Protein AF-A0AAW6TTT9-F1 (afdb_monomer_lite)

Structure (mmCIF, N/CA/C/O backbone):
data_AF-A0AAW6TTT9-F1
#
_entry.id   AF-A0AAW6TTT9-F1
#
loop_
_atom_site.group_PDB
_atom_site.id
_atom_site.type_symbol
_atom_site.label_atom_id
_atom_site.label_alt_id
_atom_site.label_comp_id
_atom_site.label_asym_id
_atom_site.label_entity_id
_atom_site.label_seq_id
_atom_site.pdbx_PDB_ins_code
_atom_site.Cartn_x
_atom_site.Cartn_y
_atom_site.Cartn_z
_atom_site.occupancy
_atom_site.B_iso_or_equiv
_atom_site.auth_seq_id
_atom_site.auth_comp_id
_atom_site.auth_asym_id
_atom_site.auth_atom_id
_atom_site.pdbx_PDB_model_num
ATOM 1 N N . MET A 1 1 ? 33.589 -5.200 24.846 1.00 34.06 1 MET A N 1
ATOM 2 C CA . MET A 1 1 ? 32.476 -6.119 24.526 1.00 34.06 1 MET A CA 1
ATOM 3 C C . MET A 1 1 ? 31.520 -5.368 23.609 1.00 34.06 1 MET A C 1
ATOM 5 O O . MET A 1 1 ? 30.904 -4.408 24.049 1.00 34.06 1 MET A O 1
ATOM 9 N N . LYS A 1 2 ? 31.533 -5.674 22.303 1.00 27.06 2 LYS A N 1
ATOM 10 C CA . LYS A 1 2 ? 30.704 -4.982 21.304 1.00 27.06 2 LYS A CA 1
ATOM 11 C C . LYS A 1 2 ? 29.249 -5.392 21.519 1.00 27.06 2 LYS A C 1
ATOM 13 O O . LYS A 1 2 ? 28.927 -6.571 21.407 1.00 27.06 2 LYS A O 1
ATOM 18 N N . ILE A 1 3 ? 28.395 -4.428 21.840 1.00 31.28 3 ILE A N 1
ATOM 19 C CA . ILE A 1 3 ? 26.947 -4.620 21.873 1.00 31.28 3 ILE A CA 1
ATOM 20 C C . ILE A 1 3 ? 26.507 -4.682 20.406 1.00 31.28 3 ILE A C 1
ATOM 22 O O . ILE A 1 3 ? 26.312 -3.653 19.764 1.00 31.28 3 ILE A O 1
ATOM 26 N N . ASN A 1 4 ? 26.458 -5.887 19.833 1.00 32.34 4 ASN A N 1
ATOM 27 C CA . ASN A 1 4 ? 25.885 -6.101 18.507 1.00 32.34 4 ASN A CA 1
ATOM 28 C C . ASN A 1 4 ? 24.376 -5.855 18.606 1.00 32.34 4 ASN A C 1
ATOM 30 O O . ASN A 1 4 ? 23.621 -6.709 19.067 1.00 32.34 4 ASN A O 1
ATOM 34 N N . GLY A 1 5 ? 23.962 -4.654 18.205 1.00 36.88 5 GLY A N 1
ATOM 35 C CA . GLY A 1 5 ? 22.582 -4.186 18.198 1.00 36.88 5 GLY A CA 1
ATOM 36 C C . GLY A 1 5 ? 21.716 -4.895 17.161 1.00 36.88 5 GLY A C 1
ATOM 37 O O . GLY A 1 5 ? 21.354 -4.308 16.147 1.00 36.88 5 GLY A O 1
ATOM 38 N N . LYS A 1 6 ? 21.330 -6.142 17.431 1.00 36.59 6 LYS A N 1
ATOM 39 C CA . LYS A 1 6 ? 20.107 -6.711 16.862 1.00 36.59 6 LYS A CA 1
ATOM 40 C C . LYS A 1 6 ? 19.020 -6.569 17.914 1.00 36.59 6 LYS A C 1
ATOM 42 O O . LYS A 1 6 ? 18.930 -7.384 18.821 1.00 36.59 6 LYS A O 1
ATOM 47 N N . ASN A 1 7 ? 18.233 -5.503 17.808 1.00 32.47 7 ASN A N 1
ATOM 48 C CA . ASN A 1 7 ? 16.974 -5.388 18.532 1.00 32.47 7 ASN A CA 1
ATOM 49 C C . ASN A 1 7 ? 15.993 -6.353 17.829 1.00 32.47 7 ASN A C 1
ATOM 51 O O . ASN A 1 7 ? 15.603 -6.070 16.696 1.00 32.47 7 ASN A O 1
ATOM 55 N N . PRO A 1 8 ? 15.639 -7.515 18.406 1.00 37.03 8 PRO A N 1
ATOM 56 C CA . PRO A 1 8 ? 14.978 -8.597 17.675 1.00 37.03 8 PRO A CA 1
ATOM 57 C C . PRO A 1 8 ? 13.454 -8.426 17.617 1.00 37.03 8 PRO A C 1
ATOM 59 O O . PRO A 1 8 ? 12.740 -9.380 17.330 1.00 37.03 8 PRO A O 1
ATOM 62 N N . LEU A 1 9 ? 12.932 -7.237 17.931 1.00 38.78 9 LEU A N 1
ATOM 63 C CA . LEU A 1 9 ? 11.531 -7.114 18.316 1.00 38.78 9 LEU A CA 1
ATOM 64 C C . LEU A 1 9 ? 10.542 -7.292 17.163 1.00 38.78 9 LEU A C 1
ATOM 66 O O . LEU A 1 9 ? 9.509 -7.882 17.413 1.00 38.78 9 LEU A O 1
ATOM 70 N N . PHE A 1 10 ? 10.848 -6.918 15.918 1.00 51.75 10 PHE A N 1
ATOM 71 C CA . PHE A 1 10 ? 9.991 -7.233 14.764 1.00 51.75 10 PHE A CA 1
ATOM 72 C C . PHE A 1 10 ? 10.805 -7.133 13.470 1.00 51.75 10 PHE A C 1
ATOM 74 O O . PHE A 1 10 ? 10.932 -6.054 12.898 1.00 51.75 10 PHE A O 1
ATOM 81 N N . SER A 1 11 ? 11.374 -8.244 12.992 1.00 55.62 11 SER A N 1
ATOM 82 C CA . SER A 1 11 ? 11.793 -8.312 11.586 1.00 55.62 11 SER A CA 1
ATOM 83 C C . SER A 1 11 ? 10.570 -8.737 10.776 1.00 55.62 11 SER A C 1
ATOM 85 O O . SER A 1 11 ? 10.136 -9.881 10.926 1.00 55.62 11 SER A O 1
ATOM 87 N N . PRO A 1 12 ? 9.947 -7.838 9.993 1.00 71.12 12 PRO A N 1
ATOM 88 C CA . PRO A 1 12 ? 8.718 -8.175 9.294 1.00 71.12 12 PRO A CA 1
ATOM 89 C C . PRO A 1 12 ? 9.008 -9.292 8.292 1.00 71.12 12 PRO A C 1
ATOM 91 O O . PRO A 1 12 ? 9.963 -9.202 7.518 1.00 71.12 12 PRO A O 1
ATOM 94 N N . LYS A 1 13 ? 8.190 -10.344 8.339 1.00 83.25 13 LYS A N 1
ATOM 95 C CA . LYS A 1 13 ? 8.144 -11.383 7.309 1.00 83.25 13 LYS A CA 1
ATOM 96 C C . LYS A 1 13 ? 7.498 -10.817 6.039 1.00 83.25 13 LYS A C 1
ATOM 98 O O . LYS A 1 13 ? 6.748 -9.838 6.132 1.00 83.25 13 LYS A O 1
ATOM 103 N N . PRO A 1 14 ? 7.770 -11.408 4.866 1.00 88.38 14 PRO A N 1
ATOM 104 C CA . PRO A 1 14 ? 7.069 -11.028 3.653 1.00 88.38 14 PRO A CA 1
ATOM 105 C C . PRO A 1 14 ? 5.567 -11.277 3.820 1.00 88.38 14 PRO A C 1
ATOM 107 O O . PRO A 1 14 ? 5.149 -12.294 4.373 1.00 88.38 14 PRO A O 1
ATOM 110 N N . ILE A 1 15 ? 4.764 -10.335 3.335 1.00 90.12 15 ILE A N 1
ATOM 111 C CA . ILE A 1 15 ? 3.301 -10.444 3.272 1.00 90.12 15 ILE A CA 1
ATOM 112 C C . ILE A 1 15 ? 2.862 -11.285 2.066 1.00 90.12 15 ILE A C 1
ATOM 114 O O . ILE A 1 15 ? 1.735 -11.762 2.015 1.00 90.12 15 ILE A O 1
ATOM 118 N N . GLY A 1 16 ? 3.762 -11.480 1.100 1.00 91.25 16 GLY A N 1
ATOM 119 C CA . GLY A 1 16 ? 3.532 -12.299 -0.078 1.00 91.25 16 GLY A CA 1
ATOM 120 C C . GLY A 1 16 ? 4.750 -12.349 -0.993 1.00 91.25 16 GLY A C 1
ATOM 121 O O . GLY A 1 16 ? 5.760 -11.685 -0.756 1.00 91.25 16 GLY A O 1
ATOM 122 N N . PHE A 1 17 ? 4.630 -13.137 -2.057 1.00 93.31 17 PHE A N 1
ATOM 123 C CA . PHE A 1 17 ? 5.602 -13.212 -3.142 1.00 93.31 17 PHE A CA 1
ATOM 124 C C . PHE A 1 17 ? 4.894 -13.026 -4.480 1.00 93.31 17 PHE A C 1
ATOM 126 O O . PHE A 1 17 ? 3.716 -13.368 -4.615 1.00 93.31 17 PHE A O 1
ATOM 133 N N . TYR A 1 18 ? 5.625 -12.518 -5.464 1.00 95.00 18 TYR A N 1
ATOM 134 C CA . TYR A 1 18 ? 5.139 -12.334 -6.822 1.00 95.00 18 TYR A CA 1
ATOM 135 C C . TYR A 1 18 ? 6.247 -12.649 -7.829 1.00 95.00 18 TYR A C 1
ATOM 137 O O . TYR A 1 18 ? 7.371 -12.168 -7.684 1.00 95.00 18 TYR A O 1
ATOM 145 N N . ASP A 1 19 ? 5.939 -13.467 -8.831 1.00 96.12 19 ASP A N 1
ATOM 146 C CA . ASP A 1 19 ? 6.854 -13.777 -9.928 1.00 96.12 19 ASP A CA 1
ATOM 147 C C . ASP A 1 19 ? 6.687 -12.713 -11.015 1.00 96.12 19 ASP A C 1
ATOM 149 O O . ASP A 1 19 ? 5.625 -12.621 -11.626 1.00 96.12 19 ASP A O 1
ATOM 153 N N . SER A 1 20 ? 7.717 -11.885 -11.208 1.00 93.94 20 SER A N 1
ATOM 154 C CA . SER A 1 20 ? 7.692 -10.743 -12.129 1.00 93.94 20 SER A CA 1
ATOM 155 C C . SER A 1 20 ? 8.685 -10.891 -13.278 1.00 93.94 20 SER A C 1
ATOM 157 O O . SER A 1 20 ? 9.562 -11.759 -13.253 1.00 93.94 20 SER A O 1
ATOM 159 N N . SER A 1 21 ? 8.627 -9.966 -14.237 1.00 92.81 21 SER A N 1
ATOM 160 C CA . SER A 1 21 ? 9.599 -9.866 -15.337 1.00 92.81 21 SER A CA 1
ATOM 161 C C . SER A 1 21 ? 11.059 -9.676 -14.889 1.00 92.81 21 SER A C 1
ATOM 163 O O . SER A 1 21 ? 11.970 -9.991 -15.650 1.00 92.81 21 SER A O 1
ATOM 165 N N . ILE A 1 22 ? 11.307 -9.198 -13.662 1.00 91.56 22 ILE A N 1
ATOM 166 C CA . ILE A 1 22 ? 12.664 -9.053 -13.091 1.00 91.56 22 ILE A CA 1
ATOM 167 C C . ILE A 1 22 ? 13.021 -10.173 -12.102 1.00 91.56 22 ILE A C 1
ATOM 169 O O . ILE A 1 22 ? 13.987 -10.060 -11.350 1.00 91.56 22 ILE A O 1
ATOM 173 N N . GLY A 1 23 ? 12.236 -11.251 -12.088 1.00 92.12 23 GLY A N 1
ATOM 174 C CA . GLY A 1 23 ? 12.384 -12.374 -11.171 1.00 92.12 23 GLY A CA 1
ATOM 175 C C . GLY A 1 23 ? 11.384 -12.344 -10.018 1.00 92.12 23 GLY A C 1
ATOM 176 O O . GLY A 1 23 ? 10.437 -11.551 -9.980 1.00 92.12 23 GLY A O 1
ATOM 177 N N . ARG A 1 24 ? 11.574 -13.259 -9.065 1.00 94.19 24 ARG A N 1
ATOM 178 C CA . ARG A 1 24 ? 10.670 -13.425 -7.926 1.00 94.19 24 ARG A CA 1
ATOM 179 C C . ARG A 1 24 ? 10.918 -12.349 -6.875 1.00 94.19 24 ARG A C 1
ATOM 181 O O . ARG A 1 24 ? 12.017 -12.239 -6.333 1.00 94.19 24 ARG A O 1
ATOM 188 N N . LEU A 1 25 ? 9.875 -11.598 -6.548 1.00 93.25 25 LEU A N 1
ATOM 189 C CA . LEU A 1 25 ? 9.900 -10.523 -5.565 1.00 93.25 25 LEU A CA 1
ATOM 190 C C . LEU A 1 25 ? 9.150 -10.939 -4.301 1.00 93.25 25 LEU A C 1
ATOM 192 O O . LEU A 1 25 ? 8.035 -11.453 -4.354 1.00 93.25 25 LEU A O 1
ATOM 196 N N . ALA A 1 26 ? 9.763 -10.695 -3.153 1.00 92.69 26 ALA A N 1
ATOM 197 C CA . ALA A 1 26 ? 9.121 -10.713 -1.853 1.00 92.69 26 ALA A CA 1
ATOM 198 C C . ALA A 1 26 ? 8.523 -9.337 -1.557 1.00 92.69 26 ALA A C 1
ATOM 200 O O . ALA A 1 26 ? 9.190 -8.315 -1.731 1.00 92.69 26 ALA A O 1
ATOM 201 N N . ILE A 1 27 ? 7.278 -9.319 -1.093 1.00 92.38 27 ILE A N 1
ATOM 202 C CA . ILE A 1 27 ? 6.509 -8.108 -0.816 1.00 92.38 27 ILE A CA 1
ATOM 203 C C . ILE A 1 27 ? 6.417 -7.938 0.700 1.00 92.38 27 ILE A C 1
ATOM 205 O O . ILE A 1 27 ? 6.126 -8.888 1.421 1.00 92.38 27 ILE A O 1
ATOM 209 N N . TYR A 1 28 ? 6.645 -6.727 1.195 1.00 90.31 28 TYR A N 1
ATOM 210 C CA . TYR A 1 28 ? 6.614 -6.379 2.612 1.00 90.31 28 TYR A CA 1
ATOM 211 C C . TYR A 1 28 ? 5.707 -5.183 2.859 1.00 90.31 28 TYR A C 1
ATOM 213 O O . TYR A 1 28 ? 5.617 -4.273 2.034 1.00 90.31 28 TYR A O 1
ATOM 221 N N . ALA A 1 29 ? 5.107 -5.134 4.049 1.00 87.06 29 ALA A N 1
ATOM 222 C CA . ALA A 1 29 ? 4.432 -3.932 4.508 1.00 87.06 29 ALA A CA 1
ATOM 223 C C . ALA A 1 29 ? 5.407 -2.740 4.491 1.00 87.06 29 ALA A C 1
ATOM 225 O O . ALA A 1 29 ? 6.617 -2.870 4.758 1.00 87.06 29 ALA A O 1
ATOM 226 N N . ILE A 1 30 ? 4.883 -1.563 4.149 1.00 84.56 30 ILE A N 1
ATOM 227 C CA . ILE A 1 30 ? 5.681 -0.340 4.179 1.00 84.56 30 ILE A CA 1
ATOM 228 C C . ILE A 1 30 ? 5.865 0.078 5.639 1.00 84.56 30 ILE A C 1
ATOM 230 O O . ILE A 1 30 ? 4.919 0.078 6.423 1.00 84.56 30 ILE A O 1
ATOM 234 N N . SER A 1 31 ? 7.094 0.408 6.031 1.00 80.06 31 SER A N 1
ATOM 235 C CA . SER A 1 31 ? 7.336 0.950 7.368 1.00 80.06 31 SER A CA 1
ATOM 236 C C . SER A 1 31 ? 6.897 2.411 7.416 1.00 80.06 31 SER A C 1
ATOM 238 O O . SER A 1 31 ? 6.930 3.106 6.399 1.00 80.06 31 SER A O 1
ATOM 240 N N . HIS A 1 32 ? 6.559 2.912 8.605 1.00 73.12 32 HIS A N 1
ATOM 241 C CA . HIS A 1 32 ? 6.209 4.324 8.778 1.00 73.12 32 HIS A CA 1
ATOM 242 C C . HIS A 1 32 ? 7.313 5.259 8.252 1.00 73.12 32 HIS A C 1
ATOM 244 O O . HIS A 1 32 ? 7.034 6.183 7.498 1.00 73.12 32 HIS A O 1
ATOM 250 N N . GLY A 1 33 ? 8.583 4.956 8.547 1.00 76.44 33 GLY A N 1
ATOM 251 C CA . GLY A 1 33 ? 9.712 5.749 8.052 1.00 76.44 33 GLY A CA 1
ATOM 252 C C . GLY A 1 33 ? 9.852 5.750 6.524 1.00 76.44 33 GLY A C 1
ATOM 253 O O . GLY A 1 33 ? 10.218 6.770 5.949 1.00 76.44 33 GLY A O 1
ATOM 254 N N . HIS A 1 34 ? 9.548 4.639 5.844 1.00 80.31 34 HIS A N 1
ATOM 255 C CA . HIS A 1 34 ? 9.536 4.608 4.376 1.00 80.31 34 HIS A CA 1
ATOM 256 C C . HIS A 1 34 ? 8.319 5.323 3.793 1.00 80.31 34 HIS A C 1
ATOM 258 O O . HIS A 1 34 ? 8.447 5.973 2.764 1.00 80.31 34 HIS A O 1
ATOM 264 N N . HIS A 1 35 ? 7.169 5.257 4.464 1.00 79.81 35 HIS A N 1
ATOM 265 C CA . HIS A 1 35 ? 5.991 6.020 4.071 1.00 79.81 35 HIS A CA 1
ATOM 266 C C . HIS A 1 35 ? 6.261 7.529 4.125 1.00 79.81 35 HIS A C 1
ATOM 268 O O . HIS A 1 35 ? 5.901 8.239 3.194 1.00 79.81 35 HIS A O 1
ATOM 274 N N . THR A 1 36 ? 6.924 8.029 5.173 1.00 76.00 36 THR A N 1
ATOM 275 C CA . THR A 1 36 ? 7.306 9.448 5.263 1.00 76.00 36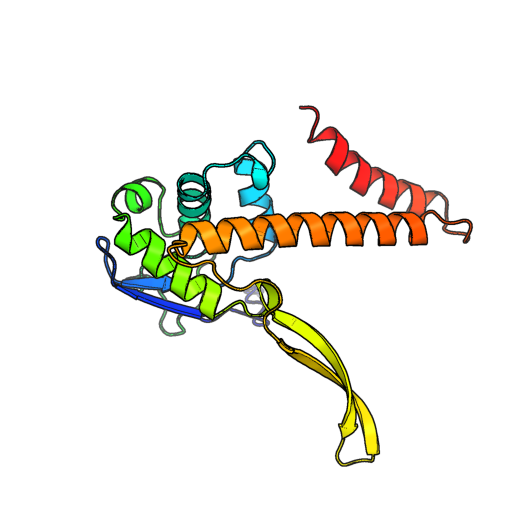 THR A CA 1
ATOM 276 C C . THR A 1 36 ? 8.220 9.854 4.108 1.00 76.00 36 THR A C 1
ATOM 278 O O . THR A 1 36 ? 7.906 10.801 3.395 1.00 76.00 36 THR A O 1
ATOM 281 N N . LYS A 1 37 ? 9.280 9.077 3.842 1.00 80.25 37 LYS A N 1
ATOM 282 C CA . LYS A 1 37 ? 10.200 9.331 2.717 1.00 80.25 37 LYS A CA 1
ATOM 283 C C . LYS A 1 37 ? 9.503 9.298 1.357 1.00 80.25 37 LYS A C 1
ATOM 285 O O . LYS A 1 37 ? 9.815 10.102 0.485 1.00 80.25 37 LYS A O 1
ATOM 290 N N . LEU A 1 38 ? 8.567 8.367 1.170 1.00 82.56 38 LEU A N 1
ATOM 291 C CA . LEU A 1 38 ? 7.762 8.281 -0.042 1.00 82.56 38 LEU A CA 1
ATOM 292 C C . LEU A 1 38 ? 6.959 9.570 -0.240 1.00 82.56 38 LEU A C 1
ATOM 294 O O . LEU A 1 38 ? 7.049 10.161 -1.310 1.00 82.56 38 LEU A O 1
ATOM 298 N N . VAL A 1 39 ? 6.226 10.019 0.783 1.00 77.25 39 VAL A N 1
ATOM 299 C CA . VAL A 1 39 ? 5.425 11.252 0.722 1.00 77.25 39 VAL A CA 1
ATOM 300 C C . VAL A 1 39 ? 6.306 12.471 0.439 1.00 77.25 39 VAL A C 1
ATOM 302 O O . VAL A 1 39 ? 5.988 13.247 -0.456 1.00 77.25 39 VAL A O 1
ATOM 305 N N . GLU A 1 40 ? 7.451 12.597 1.114 1.00 77.69 40 GLU A N 1
ATOM 306 C CA . GLU A 1 40 ? 8.432 13.662 0.849 1.00 77.69 40 GLU A CA 1
ATOM 307 C C . GLU A 1 40 ? 8.923 13.640 -0.610 1.00 77.69 40 GLU A C 1
ATOM 309 O O . GLU A 1 40 ? 9.011 14.681 -1.257 1.00 77.69 40 GLU A O 1
ATOM 314 N N . SER A 1 41 ? 9.185 12.452 -1.168 1.00 78.19 41 SER A N 1
ATOM 315 C CA . SER A 1 41 ? 9.679 12.300 -2.546 1.00 78.19 41 SER A CA 1
ATOM 316 C C . SER A 1 41 ? 8.663 12.669 -3.632 1.00 78.19 41 SER A C 1
ATOM 318 O O . SER A 1 41 ? 9.043 12.855 -4.793 1.00 78.19 41 SER A O 1
ATOM 320 N N . LEU A 1 42 ? 7.372 12.727 -3.292 1.00 76.69 42 LEU A N 1
ATOM 321 C CA . LEU A 1 42 ? 6.302 13.033 -4.240 1.00 76.69 42 LEU A CA 1
ATOM 322 C C . LEU A 1 42 ? 6.159 14.539 -4.490 1.00 76.69 42 LEU A C 1
ATOM 324 O O . LEU A 1 42 ? 5.563 14.914 -5.495 1.00 76.69 42 LEU A O 1
ATOM 328 N N . GLY A 1 43 ? 6.719 15.397 -3.626 1.00 66.81 43 GLY A N 1
ATOM 329 C CA . GLY A 1 43 ? 6.693 16.856 -3.802 1.00 66.81 43 GLY A CA 1
ATOM 330 C C . GLY A 1 43 ? 5.282 17.465 -3.831 1.00 66.81 43 GLY A C 1
ATOM 331 O O . GLY A 1 43 ? 5.104 18.573 -4.330 1.00 66.81 43 GLY A O 1
ATOM 332 N N . GLY A 1 44 ? 4.271 16.738 -3.340 1.00 70.81 44 GLY A N 1
ATOM 333 C CA . GLY A 1 44 ? 2.855 17.098 -3.418 1.00 70.81 44 GLY A CA 1
ATOM 334 C C . GLY A 1 44 ? 1.962 16.131 -2.632 1.00 70.81 44 GLY A C 1
ATOM 335 O O . GLY A 1 44 ? 2.452 15.267 -1.907 1.00 70.81 44 GLY A O 1
ATOM 336 N N . THR A 1 45 ? 0.640 16.277 -2.756 1.00 75.69 45 THR A N 1
ATOM 337 C CA . THR A 1 45 ? -0.330 15.385 -2.098 1.00 75.69 45 THR A CA 1
ATOM 338 C C . THR A 1 45 ? -0.494 14.075 -2.868 1.00 75.69 45 THR A C 1
ATOM 340 O O . THR A 1 45 ? -0.378 14.045 -4.094 1.00 75.69 45 THR A O 1
ATOM 343 N N . LEU A 1 46 ? -0.836 12.979 -2.178 1.00 83.19 46 LEU A N 1
ATOM 344 C CA . LEU A 1 46 ? -1.079 11.695 -2.851 1.00 83.19 46 LEU A CA 1
ATOM 345 C C . LEU A 1 46 ? -2.182 11.804 -3.911 1.00 83.19 46 LEU A C 1
ATOM 347 O O . LEU A 1 46 ? -2.095 11.179 -4.966 1.00 83.19 46 LEU A O 1
ATOM 351 N N . SER A 1 47 ? -3.182 12.648 -3.656 1.00 83.25 47 SER A N 1
ATOM 352 C CA . SER A 1 47 ? -4.341 12.872 -4.524 1.00 83.25 47 SER A CA 1
ATOM 353 C C . SER A 1 47 ? -4.021 13.464 -5.898 1.00 83.25 47 SER A C 1
ATOM 355 O O . SER A 1 47 ? -4.810 13.279 -6.820 1.00 83.25 47 SER A O 1
ATOM 357 N N . THR A 1 48 ? -2.897 14.168 -6.060 1.00 83.56 48 THR A N 1
ATOM 358 C CA . THR A 1 48 ? -2.509 14.783 -7.342 1.00 83.56 48 THR A CA 1
ATOM 359 C C . THR A 1 48 ? -1.521 13.929 -8.131 1.00 83.56 48 THR A C 1
ATOM 361 O O . THR A 1 48 ? -1.224 14.234 -9.285 1.00 83.56 48 THR A O 1
ATOM 364 N N . CYS A 1 49 ? -1.019 12.849 -7.530 1.00 85.25 49 CYS A N 1
ATOM 365 C CA . CYS A 1 49 ? -0.060 11.956 -8.160 1.00 85.25 49 CYS A CA 1
ATOM 366 C C . CYS A 1 49 ? -0.763 10.979 -9.108 1.00 85.25 49 CYS A C 1
ATOM 368 O O . CYS A 1 49 ? -1.814 10.426 -8.780 1.00 85.25 49 CYS A O 1
ATOM 370 N N . ASN A 1 50 ? -0.148 10.703 -10.261 1.00 90.00 50 ASN A N 1
ATOM 371 C CA . ASN A 1 50 ? -0.610 9.627 -11.132 1.00 90.00 50 ASN A CA 1
ATOM 372 C C . ASN A 1 50 ? -0.509 8.273 -10.385 1.00 90.00 50 ASN A C 1
ATOM 374 O O . ASN A 1 50 ? 0.562 7.980 -9.842 1.00 90.00 50 ASN A O 1
ATOM 378 N N . PRO A 1 51 ? -1.562 7.427 -10.367 1.00 92.00 51 PRO A N 1
ATOM 379 C CA . PRO A 1 51 ? -1.562 6.162 -9.623 1.00 92.00 51 PRO A CA 1
ATOM 380 C C . PRO A 1 51 ? -0.400 5.231 -9.978 1.00 92.00 51 PRO A C 1
ATOM 382 O O . PRO A 1 51 ? 0.188 4.594 -9.103 1.00 92.00 51 PRO A O 1
ATOM 385 N N . ARG A 1 52 ? -0.038 5.177 -11.262 1.00 91.38 52 ARG A N 1
ATOM 386 C CA . ARG A 1 52 ? 1.060 4.348 -11.758 1.00 91.38 52 ARG A CA 1
ATOM 387 C C . ARG A 1 52 ? 2.407 4.860 -11.262 1.00 91.38 52 ARG A C 1
ATOM 389 O O . ARG A 1 52 ? 3.196 4.077 -10.739 1.00 91.38 52 ARG A O 1
ATOM 396 N N . ASP A 1 53 ? 2.659 6.158 -11.399 1.00 88.69 53 ASP A N 1
ATOM 397 C CA . ASP A 1 53 ? 3.922 6.769 -10.969 1.00 88.69 53 ASP A CA 1
ATOM 398 C C . ASP A 1 53 ? 4.081 6.701 -9.450 1.00 88.69 53 ASP A C 1
ATOM 400 O O . ASP A 1 53 ? 5.169 6.431 -8.938 1.00 88.69 53 ASP A O 1
ATOM 404 N N . PHE A 1 54 ? 2.977 6.880 -8.724 1.00 89.19 54 PHE A N 1
ATOM 405 C CA . PHE A 1 54 ? 2.913 6.650 -7.288 1.00 89.19 54 PHE A CA 1
ATOM 406 C C . PHE A 1 54 ? 3.327 5.219 -6.937 1.00 89.19 54 PHE A C 1
ATOM 408 O O . PHE A 1 54 ? 4.212 5.017 -6.104 1.00 89.19 54 PHE A O 1
ATOM 415 N N . PHE A 1 55 ? 2.737 4.220 -7.596 1.00 91.50 55 PHE A N 1
ATOM 416 C CA . PHE A 1 55 ? 3.043 2.830 -7.290 1.00 91.50 55 PHE A CA 1
ATOM 417 C C . PHE A 1 55 ? 4.483 2.453 -7.657 1.00 91.50 55 PHE A C 1
ATOM 419 O O . PHE A 1 55 ? 5.164 1.811 -6.857 1.00 91.50 55 PHE A O 1
ATOM 426 N N . LYS A 1 56 ? 5.009 2.942 -8.788 1.00 91.56 56 LYS A N 1
ATOM 427 C CA . LYS A 1 56 ? 6.433 2.794 -9.134 1.00 91.56 56 LYS A CA 1
ATOM 428 C C . LYS A 1 56 ? 7.356 3.317 -8.029 1.00 91.56 56 LYS A C 1
ATOM 430 O O . LYS A 1 56 ? 8.367 2.691 -7.731 1.00 91.56 56 LYS A O 1
ATOM 435 N N . ARG A 1 57 ? 6.998 4.424 -7.374 1.00 88.44 57 ARG A N 1
ATOM 436 C CA . ARG A 1 57 ? 7.766 4.982 -6.246 1.00 88.44 57 ARG A CA 1
ATOM 437 C C . ARG A 1 57 ? 7.617 4.178 -4.956 1.00 88.44 57 ARG A C 1
ATOM 439 O O . ARG A 1 57 ? 8.517 4.215 -4.124 1.00 88.44 57 ARG A O 1
ATOM 446 N N . ILE A 1 58 ? 6.526 3.431 -4.785 1.00 89.00 58 ILE A N 1
ATOM 447 C CA . ILE A 1 58 ? 6.340 2.518 -3.648 1.00 89.00 58 ILE A CA 1
ATOM 448 C C . ILE A 1 58 ? 7.210 1.269 -3.780 1.00 89.00 58 ILE A C 1
ATOM 450 O O . ILE A 1 58 ? 7.767 0.826 -2.774 1.00 89.00 58 ILE A O 1
ATOM 454 N N . VAL A 1 59 ? 7.318 0.695 -4.984 1.00 91.56 59 VAL A N 1
ATOM 455 C CA . VAL A 1 59 ? 7.970 -0.606 -5.228 1.00 91.56 59 VAL A CA 1
ATOM 456 C C . VAL A 1 59 ? 9.336 -0.742 -4.527 1.00 91.56 59 VAL A C 1
ATOM 458 O O . VAL A 1 59 ? 9.503 -1.727 -3.803 1.00 91.56 59 VAL A O 1
ATOM 461 N N . PRO A 1 60 ? 10.268 0.232 -4.599 1.00 89.06 60 PRO A N 1
ATOM 462 C CA . PRO A 1 60 ? 11.560 0.168 -3.903 1.00 89.06 60 PRO A CA 1
ATOM 463 C C . PRO A 1 60 ? 11.479 -0.008 -2.377 1.00 89.06 60 PRO A C 1
ATOM 465 O O . PRO A 1 60 ? 12.416 -0.498 -1.749 1.00 89.06 60 PRO A O 1
ATOM 468 N N . TYR A 1 61 ? 10.370 0.398 -1.754 1.00 85.56 61 TYR A N 1
ATOM 469 C CA . TYR A 1 61 ? 10.172 0.343 -0.303 1.00 85.56 61 TYR A CA 1
ATOM 470 C C . TYR A 1 61 ? 9.432 -0.905 0.181 1.00 85.56 61 TYR A C 1
ATOM 472 O O . TYR A 1 61 ? 9.415 -1.170 1.398 1.00 85.56 61 TYR A O 1
ATOM 480 N N . VAL A 1 62 ? 8.808 -1.648 -0.738 1.00 89.12 62 VAL A N 1
ATOM 481 C CA . VAL A 1 62 ? 7.955 -2.807 -0.430 1.00 89.12 62 VAL A CA 1
ATOM 482 C C . VAL A 1 62 ? 8.419 -4.098 -1.100 1.00 89.12 62 VAL A C 1
ATOM 484 O O . VAL A 1 62 ? 8.088 -5.155 -0.580 1.00 89.12 62 VAL A O 1
ATOM 487 N N . CYS A 1 63 ? 9.217 -4.047 -2.169 1.00 91.25 63 CYS A N 1
ATOM 488 C CA . CYS A 1 63 ? 9.684 -5.231 -2.894 1.00 91.25 63 CYS A CA 1
ATOM 489 C C . CYS A 1 63 ? 11.182 -5.499 -2.700 1.00 91.25 63 CYS A C 1
ATOM 491 O O . CYS A 1 63 ? 12.003 -4.586 -2.765 1.00 91.25 63 CYS A O 1
ATOM 493 N N . TRP A 1 64 ? 11.533 -6.775 -2.515 1.00 89.88 64 TRP A N 1
ATOM 494 C CA . TRP A 1 64 ? 12.911 -7.274 -2.470 1.00 89.88 64 TRP A CA 1
ATOM 495 C C . TRP A 1 64 ? 13.058 -8.507 -3.368 1.00 89.88 64 TRP A C 1
ATOM 497 O O . TRP A 1 64 ? 12.190 -9.376 -3.317 1.00 89.88 64 TRP A O 1
ATOM 507 N N . PRO A 1 65 ? 14.146 -8.647 -4.147 1.00 89.25 65 PRO A N 1
ATOM 508 C CA . PRO A 1 65 ? 14.433 -9.894 -4.853 1.00 89.25 65 PRO A CA 1
ATOM 509 C C . PRO A 1 65 ? 14.546 -11.056 -3.864 1.00 89.25 65 PRO A C 1
ATOM 511 O O . PRO A 1 65 ? 15.324 -10.984 -2.912 1.00 89.25 65 PRO A O 1
ATOM 514 N N . ALA A 1 66 ? 13.774 -12.122 -4.079 1.00 88.25 66 ALA A N 1
ATOM 515 C CA . ALA A 1 66 ? 13.679 -13.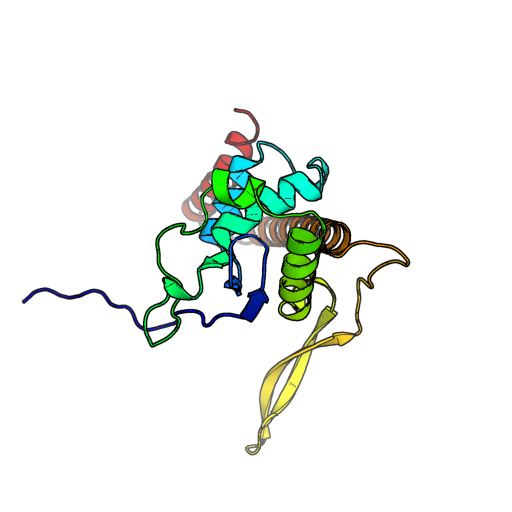245 -3.146 1.00 88.25 66 ALA A CA 1
ATOM 516 C C . ALA A 1 66 ? 15.027 -13.961 -2.944 1.00 88.25 66 ALA A C 1
ATOM 518 O O . ALA A 1 66 ? 15.314 -14.446 -1.856 1.00 88.25 66 ALA A O 1
ATOM 519 N N . GLU A 1 67 ? 15.875 -13.970 -3.973 1.00 83.81 67 GLU A N 1
ATOM 520 C CA . GLU A 1 67 ? 17.237 -14.523 -3.949 1.00 83.81 67 GLU A CA 1
ATOM 521 C C . GLU A 1 67 ? 18.217 -13.745 -3.055 1.00 83.81 67 GLU A C 1
ATOM 523 O O . GLU A 1 67 ? 19.245 -14.284 -2.657 1.00 83.81 67 GLU A O 1
ATOM 528 N N . LYS A 1 68 ? 17.908 -12.480 -2.735 1.00 80.81 68 LYS A N 1
ATOM 529 C CA . LYS A 1 68 ? 18.728 -11.615 -1.871 1.00 80.81 68 LYS A CA 1
ATOM 530 C C . LYS A 1 68 ? 18.275 -11.644 -0.411 1.00 80.81 68 LYS A C 1
ATOM 532 O O . LYS A 1 68 ? 18.781 -10.864 0.395 1.00 80.81 68 LYS A O 1
ATOM 537 N N . LEU A 1 69 ? 17.288 -12.474 -0.082 1.00 81.00 69 LEU A N 1
ATOM 538 C CA . LEU A 1 69 ? 16.817 -12.633 1.284 1.00 81.00 69 LEU A CA 1
ATOM 539 C C . LEU A 1 69 ? 17.681 -13.650 2.029 1.00 81.00 69 LEU A C 1
ATOM 541 O O . LEU A 1 69 ? 17.984 -14.722 1.508 1.00 81.00 69 LEU A O 1
ATOM 545 N N . ASP A 1 70 ? 18.024 -13.329 3.274 1.00 72.69 70 ASP A N 1
ATOM 546 C CA . ASP A 1 70 ? 18.656 -14.281 4.187 1.00 72.69 70 ASP A CA 1
ATOM 547 C C . ASP A 1 70 ? 17.699 -15.456 4.488 1.00 72.69 70 ASP A C 1
ATOM 549 O O . ASP A 1 70 ? 16.493 -15.372 4.244 1.00 72.69 70 ASP A O 1
ATOM 553 N N . GLY A 1 71 ? 18.209 -16.547 5.074 1.00 68.94 71 GLY A N 1
ATOM 554 C CA . GLY A 1 71 ? 17.433 -17.773 5.342 1.00 68.94 71 GLY A CA 1
ATOM 555 C C . GLY A 1 71 ? 16.138 -17.579 6.150 1.00 68.94 71 GLY A C 1
ATOM 556 O O . GLY A 1 71 ? 15.199 -18.353 5.986 1.00 68.94 71 GLY A O 1
ATOM 557 N N . ASP A 1 72 ? 16.050 -16.511 6.949 1.00 71.50 72 ASP A N 1
ATOM 558 C CA . ASP A 1 72 ? 14.858 -16.155 7.736 1.00 71.50 72 ASP A CA 1
ATOM 559 C C . ASP A 1 72 ? 13.869 -15.234 6.990 1.00 71.50 72 ASP A C 1
ATOM 561 O O . ASP A 1 72 ? 12.852 -14.824 7.554 1.00 71.50 72 ASP A O 1
ATOM 565 N N . GLN A 1 73 ? 14.163 -14.880 5.733 1.00 71.94 73 GLN A N 1
ATOM 566 C CA . GLN A 1 73 ? 13.365 -13.989 4.877 1.00 71.94 73 GLN A CA 1
ATOM 567 C C . GLN A 1 73 ? 13.065 -12.625 5.515 1.00 71.94 73 GLN A C 1
ATOM 569 O O . GLN A 1 73 ? 12.028 -11.999 5.269 1.00 71.94 73 GLN A O 1
ATOM 574 N N . THR A 1 74 ? 13.971 -12.152 6.363 1.00 71.62 74 THR A N 1
ATOM 575 C CA . THR A 1 74 ? 13.834 -10.872 7.050 1.00 71.62 74 THR A CA 1
ATOM 576 C C . THR A 1 74 ? 14.094 -9.724 6.086 1.00 71.62 74 THR A C 1
ATOM 578 O O . THR A 1 74 ? 15.000 -9.781 5.257 1.00 71.62 74 THR A O 1
ATOM 581 N N . LYS A 1 75 ? 13.275 -8.670 6.187 1.00 70.31 75 LYS A N 1
ATOM 582 C CA . LYS A 1 75 ? 13.413 -7.470 5.358 1.00 70.31 75 LYS A CA 1
ATOM 583 C C . LYS A 1 75 ? 14.795 -6.824 5.569 1.00 70.31 75 LYS A C 1
ATOM 585 O O . LYS A 1 75 ? 15.068 -6.372 6.685 1.00 70.31 75 LYS A O 1
ATOM 590 N N . PRO A 1 76 ? 15.644 -6.714 4.533 1.00 69.19 76 PRO A N 1
ATOM 591 C CA . PRO A 1 76 ? 16.904 -5.987 4.632 1.00 69.19 76 PRO A CA 1
ATOM 592 C C . PRO A 1 76 ? 16.681 -4.487 4.879 1.00 69.19 76 PRO A C 1
ATOM 594 O O . PRO A 1 76 ? 15.713 -3.899 4.399 1.00 69.19 76 PRO A O 1
ATOM 597 N N . ASN A 1 77 ? 17.611 -3.835 5.585 1.00 65.56 77 ASN A N 1
ATOM 598 C CA . ASN A 1 77 ? 17.538 -2.390 5.863 1.00 65.56 77 ASN A CA 1
ATOM 599 C C . ASN A 1 77 ? 17.861 -1.503 4.643 1.00 65.56 77 ASN A C 1
ATOM 601 O O . ASN A 1 77 ? 17.612 -0.299 4.683 1.00 65.56 77 ASN A O 1
ATOM 605 N N . ALA A 1 78 ? 18.423 -2.071 3.572 1.00 65.00 78 ALA A N 1
ATOM 606 C CA . ALA A 1 78 ? 18.736 -1.359 2.335 1.00 65.00 78 ALA A CA 1
ATOM 607 C C . ALA A 1 78 ? 17.626 -1.540 1.285 1.00 65.00 78 ALA A C 1
ATOM 609 O O . ALA A 1 78 ? 17.029 -2.614 1.182 1.00 65.00 78 ALA A O 1
ATOM 610 N N . VAL A 1 79 ? 17.386 -0.495 0.483 1.00 64.44 79 VAL A N 1
ATOM 611 C CA . VAL A 1 79 ? 16.543 -0.557 -0.725 1.00 64.44 79 VAL A CA 1
ATOM 612 C C . VAL A 1 79 ? 17.186 -1.543 -1.701 1.00 64.44 79 VAL A C 1
ATOM 614 O O . VAL A 1 79 ? 18.349 -1.367 -2.057 1.00 64.44 79 VAL A O 1
ATOM 617 N N . ALA A 1 80 ? 16.462 -2.593 -2.095 1.00 65.50 80 ALA A N 1
ATOM 618 C CA . ALA A 1 80 ? 17.019 -3.647 -2.948 1.00 65.50 80 ALA A CA 1
ATOM 619 C C . ALA A 1 80 ? 16.560 -3.588 -4.407 1.00 65.50 80 ALA A C 1
ATOM 621 O O . ALA A 1 80 ? 17.289 -4.080 -5.267 1.00 65.50 80 ALA A O 1
ATOM 622 N N . VAL A 1 81 ? 15.387 -3.008 -4.680 1.00 76.94 81 VAL A N 1
ATOM 623 C CA . VAL A 1 81 ? 14.906 -2.752 -6.044 1.00 76.94 81 VAL A CA 1
ATOM 624 C C . VAL A 1 81 ? 15.222 -1.302 -6.386 1.00 76.94 81 VAL A C 1
ATOM 626 O O . VAL A 1 81 ? 14.703 -0.385 -5.748 1.00 76.94 81 VAL A O 1
ATOM 629 N N . MET A 1 82 ? 16.113 -1.103 -7.354 1.00 80.38 82 MET A N 1
ATOM 630 C CA . MET A 1 82 ? 16.513 0.229 -7.809 1.00 80.38 82 MET A CA 1
ATOM 631 C C . MET A 1 82 ? 15.477 0.792 -8.792 1.00 80.38 82 MET A C 1
ATOM 633 O O . MET A 1 82 ? 14.759 0.008 -9.414 1.00 80.38 82 MET A O 1
ATOM 637 N N . PRO A 1 83 ? 15.394 2.123 -8.975 1.00 80.81 83 PRO A N 1
ATOM 638 C CA . PRO A 1 83 ? 14.484 2.732 -9.951 1.00 80.81 83 PRO A CA 1
ATOM 639 C C . PRO A 1 83 ? 14.575 2.099 -11.351 1.00 80.81 83 PRO A C 1
ATOM 641 O O . PRO A 1 83 ? 13.549 1.768 -11.937 1.00 80.81 83 PRO A O 1
ATOM 644 N N . ASP A 1 84 ? 15.790 1.800 -11.817 1.00 84.75 84 ASP A N 1
ATOM 645 C CA . ASP A 1 84 ? 16.033 1.155 -13.115 1.00 84.75 84 ASP A CA 1
ATOM 646 C C . ASP A 1 84 ? 15.422 -0.253 -13.228 1.00 84.75 84 ASP A C 1
ATOM 648 O O . ASP A 1 84 ? 15.080 -0.704 -14.319 1.00 84.75 84 ASP A O 1
ATOM 652 N N . ASP A 1 85 ? 15.287 -0.977 -12.113 1.00 86.81 85 ASP A N 1
ATOM 653 C CA . ASP A 1 85 ? 14.631 -2.286 -12.093 1.00 86.81 85 ASP A CA 1
ATOM 654 C C . ASP A 1 85 ? 13.108 -2.145 -12.087 1.00 86.81 85 ASP A C 1
ATOM 656 O O . ASP A 1 85 ? 12.412 -2.953 -12.701 1.00 86.81 85 ASP A O 1
ATOM 660 N N . VAL A 1 86 ? 12.584 -1.087 -11.460 1.00 88.94 86 VAL A N 1
ATOM 661 C CA . VAL A 1 86 ? 11.151 -0.760 -11.505 1.00 88.94 86 VAL A CA 1
ATOM 662 C C . VAL A 1 86 ? 10.707 -0.450 -12.933 1.00 88.94 86 VAL A C 1
ATOM 664 O O . VAL A 1 86 ? 9.603 -0.823 -13.323 1.00 88.94 86 VAL A O 1
ATOM 667 N N . ASP A 1 87 ? 11.555 0.188 -13.738 1.00 90.38 87 ASP A N 1
ATOM 668 C CA . ASP A 1 87 ? 11.228 0.504 -15.131 1.00 90.38 87 ASP A CA 1
ATOM 669 C C . ASP A 1 87 ? 11.187 -0.716 -16.058 1.00 90.38 87 ASP A C 1
ATOM 671 O O . ASP A 1 87 ? 10.574 -0.649 -17.123 1.00 90.38 87 ASP A O 1
ATOM 675 N N . LYS A 1 88 ? 11.760 -1.846 -15.634 1.00 92.25 88 LYS A N 1
ATOM 676 C CA . LYS A 1 88 ? 11.655 -3.133 -16.338 1.00 92.25 88 LYS A CA 1
ATOM 677 C C . LYS A 1 88 ? 10.373 -3.899 -15.992 1.00 92.25 88 LYS A C 1
ATOM 679 O O . LYS A 1 88 ? 10.079 -4.895 -16.650 1.00 92.25 88 LYS A O 1
ATOM 684 N N . LEU A 1 89 ? 9.627 -3.478 -14.967 1.00 93.25 89 LEU A N 1
ATOM 685 C CA . LEU A 1 89 ? 8.353 -4.101 -14.605 1.00 93.25 89 LEU A CA 1
ATOM 686 C C . LEU A 1 89 ? 7.270 -3.721 -15.615 1.00 93.25 89 LEU A C 1
ATOM 688 O O . LEU A 1 89 ? 7.076 -2.548 -15.944 1.00 93.25 89 LEU A O 1
ATOM 692 N N . THR A 1 90 ? 6.528 -4.726 -16.071 1.00 94.50 90 THR A N 1
ATOM 693 C CA . THR A 1 90 ? 5.367 -4.524 -16.939 1.00 94.50 90 THR A CA 1
ATOM 694 C C . THR A 1 90 ? 4.173 -3.986 -16.149 1.00 94.50 90 THR A C 1
ATOM 696 O O . THR A 1 90 ? 4.117 -4.058 -14.922 1.00 94.50 90 THR A O 1
ATOM 699 N N . ASP A 1 91 ? 3.165 -3.487 -16.859 1.00 93.38 91 ASP A N 1
ATOM 700 C CA . ASP A 1 91 ? 1.890 -3.058 -16.269 1.00 93.38 91 ASP A CA 1
ATOM 701 C C . ASP A 1 91 ? 1.225 -4.183 -15.476 1.00 93.38 91 ASP A C 1
ATOM 703 O O . ASP A 1 91 ? 0.702 -3.954 -14.387 1.00 93.38 91 ASP A O 1
ATOM 707 N N . ALA A 1 92 ? 1.288 -5.403 -16.014 1.00 95.50 92 ALA A N 1
ATOM 708 C CA . ALA A 1 92 ? 0.762 -6.594 -15.368 1.00 95.50 92 ALA A CA 1
ATOM 709 C C . ALA A 1 92 ? 1.532 -6.926 -14.082 1.00 95.50 92 ALA A C 1
ATOM 711 O O . ALA A 1 92 ? 0.905 -7.272 -13.082 1.00 95.50 92 ALA A O 1
ATOM 712 N N . ASP A 1 93 ? 2.862 -6.762 -14.084 1.00 96.12 93 ASP A N 1
ATOM 713 C CA . ASP A 1 93 ? 3.679 -6.960 -12.883 1.00 96.12 93 ASP A CA 1
ATOM 714 C C . ASP A 1 93 ? 3.299 -5.955 -11.794 1.00 96.12 93 ASP A C 1
ATOM 716 O O . ASP A 1 93 ? 3.036 -6.331 -10.652 1.00 96.12 93 ASP A O 1
ATOM 720 N N . LEU A 1 94 ? 3.235 -4.668 -12.148 1.00 95.69 94 LEU A N 1
ATOM 721 C CA . LEU A 1 94 ? 2.881 -3.608 -11.206 1.00 95.69 94 LEU A CA 1
ATOM 722 C C . LEU A 1 94 ? 1.478 -3.831 -10.626 1.00 95.69 94 LEU A C 1
ATOM 724 O O . LEU A 1 94 ? 1.287 -3.715 -9.415 1.00 95.69 94 LEU A O 1
ATOM 728 N N . ASP A 1 95 ? 0.504 -4.203 -11.458 1.00 96.88 95 ASP A N 1
ATOM 729 C CA . ASP A 1 95 ? -0.860 -4.450 -10.992 1.00 96.88 95 ASP A CA 1
ATOM 730 C C . ASP A 1 95 ? -0.966 -5.717 -10.133 1.00 96.88 95 ASP A C 1
ATOM 732 O O . ASP A 1 95 ? -1.654 -5.724 -9.110 1.00 96.88 95 ASP A O 1
ATOM 736 N N . GLY A 1 96 ? -0.217 -6.766 -10.474 1.00 96.31 96 GLY A N 1
ATOM 737 C CA . GLY A 1 96 ? -0.139 -7.987 -9.679 1.00 96.31 96 GLY A CA 1
ATOM 738 C C . GLY A 1 96 ? 0.486 -7.765 -8.298 1.00 96.31 96 GLY A C 1
ATOM 739 O O . GLY A 1 96 ? -0.057 -8.231 -7.292 1.00 96.31 96 GLY A O 1
ATOM 740 N N . ILE A 1 97 ? 1.579 -7.001 -8.223 1.00 95.94 97 ILE A N 1
ATOM 741 C CA . ILE A 1 97 ? 2.212 -6.625 -6.949 1.00 95.94 97 ILE A CA 1
ATOM 742 C C . ILE A 1 97 ? 1.247 -5.774 -6.113 1.00 95.94 97 ILE A C 1
ATOM 744 O O . ILE A 1 97 ? 1.100 -6.023 -4.914 1.00 95.94 97 ILE A O 1
ATOM 748 N N . ALA A 1 98 ? 0.555 -4.803 -6.723 1.00 95.94 98 ALA A N 1
ATOM 749 C CA . ALA A 1 98 ? -0.428 -3.972 -6.027 1.00 95.94 98 ALA A CA 1
ATOM 750 C C . ALA A 1 98 ? -1.570 -4.814 -5.438 1.00 95.94 98 ALA A C 1
ATOM 752 O O . ALA A 1 98 ? -1.952 -4.602 -4.287 1.00 95.94 98 ALA A O 1
ATOM 753 N N . GLY A 1 99 ? -2.066 -5.809 -6.181 1.00 95.31 99 GLY A N 1
ATOM 754 C CA . GLY A 1 99 ? -3.099 -6.732 -5.705 1.00 95.31 99 GLY A CA 1
ATOM 755 C C . GLY A 1 99 ? -2.653 -7.506 -4.466 1.00 95.31 99 GLY A C 1
ATOM 756 O O . GLY A 1 99 ? -3.325 -7.467 -3.437 1.00 95.31 99 GLY A O 1
ATOM 757 N N . ARG A 1 100 ? -1.461 -8.116 -4.519 1.00 94.69 100 ARG A N 1
ATOM 758 C CA . ARG A 1 100 ? -0.870 -8.824 -3.368 1.00 94.69 100 ARG A CA 1
ATOM 759 C C . ARG A 1 100 ? -0.675 -7.925 -2.157 1.00 94.69 100 ARG A C 1
ATOM 761 O O . ARG A 1 100 ? -0.861 -8.360 -1.023 1.00 94.69 100 ARG A O 1
ATOM 768 N N . TYR A 1 101 ? -0.293 -6.676 -2.392 1.00 93.75 101 TYR A N 1
ATOM 769 C CA . TYR A 1 101 ? -0.152 -5.706 -1.322 1.00 93.75 101 TYR A CA 1
ATOM 770 C C . TYR A 1 101 ? -1.505 -5.421 -0.661 1.00 93.75 101 TYR A C 1
ATOM 772 O O . TYR A 1 101 ? -1.625 -5.591 0.549 1.00 93.75 101 TYR A O 1
ATOM 780 N N . VAL A 1 102 ? -2.536 -5.070 -1.436 1.00 93.56 102 VAL A N 1
ATOM 781 C CA . VAL A 1 102 ? -3.880 -4.751 -0.917 1.00 93.56 102 VAL A CA 1
ATOM 782 C C . VAL A 1 102 ? -4.496 -5.924 -0.150 1.00 93.56 102 VAL A C 1
ATOM 784 O O . VAL A 1 102 ? -5.011 -5.712 0.946 1.00 93.56 102 VAL A O 1
ATOM 787 N N . GLU A 1 103 ? -4.388 -7.151 -0.671 1.00 91.62 103 GLU A N 1
ATOM 788 C CA . GLU A 1 103 ? -4.897 -8.378 -0.028 1.00 91.62 103 GLU A CA 1
ATOM 789 C C . GLU A 1 103 ? -4.365 -8.581 1.399 1.00 91.62 103 GLU A C 1
ATOM 791 O O . GLU A 1 103 ? -5.022 -9.208 2.223 1.00 91.62 103 GLU A O 1
ATOM 796 N N . SER A 1 104 ? -3.179 -8.049 1.698 1.00 88.50 104 SER A N 1
ATOM 797 C CA . SER A 1 104 ? -2.536 -8.186 3.008 1.00 88.50 104 SER A CA 1
ATOM 798 C C . SER A 1 104 ? -2.813 -7.034 3.981 1.00 88.50 104 SER A C 1
ATOM 800 O O . SER A 1 104 ? -2.398 -7.104 5.138 1.00 88.50 104 SER A O 1
ATOM 802 N N . GLN A 1 105 ? -3.456 -5.953 3.525 1.00 87.69 105 GLN A N 1
ATOM 803 C CA . GLN A 1 105 ? -3.623 -4.707 4.280 1.00 87.69 105 GLN A CA 1
ATOM 804 C C . GLN A 1 105 ? -5.108 -4.392 4.511 1.00 87.69 105 GLN A C 1
ATOM 806 O O . GLN A 1 105 ? -5.625 -3.364 4.070 1.00 87.69 105 GLN A O 1
ATOM 811 N N . ASP A 1 106 ? -5.794 -5.269 5.246 1.00 89.31 106 ASP A N 1
ATOM 812 C CA . ASP A 1 106 ? -7.231 -5.169 5.549 1.00 89.31 106 ASP A CA 1
ATOM 813 C C . ASP A 1 106 ? -7.666 -3.808 6.103 1.00 89.31 106 ASP A C 1
ATOM 815 O O . ASP A 1 106 ? -8.742 -3.312 5.763 1.00 89.31 106 ASP A O 1
ATOM 819 N N . TYR A 1 107 ? -6.807 -3.156 6.889 1.00 88.56 107 TYR A N 1
ATOM 820 C CA . TYR A 1 107 ? -7.079 -1.840 7.472 1.00 88.56 107 TYR A CA 1
ATOM 821 C C . TYR A 1 107 ? -7.345 -0.734 6.438 1.00 88.56 107 TYR A C 1
ATOM 823 O O . TYR A 1 107 ? -7.965 0.278 6.774 1.00 88.56 107 TYR A O 1
ATOM 831 N N . LEU A 1 108 ? -6.864 -0.901 5.201 1.00 89.75 108 LEU A N 1
ATOM 832 C CA . LEU A 1 108 ? -7.051 0.087 4.143 1.00 89.75 108 LEU A CA 1
ATOM 833 C C . LEU A 1 108 ? -8.500 0.125 3.659 1.00 89.75 108 LEU A C 1
ATOM 835 O O . LEU A 1 108 ? -9.010 1.198 3.347 1.00 89.75 108 LEU A O 1
ATOM 839 N N . TYR A 1 109 ? -9.167 -1.029 3.592 1.00 92.56 109 TYR A N 1
ATOM 840 C CA . TYR A 1 109 ? -10.453 -1.156 2.904 1.00 92.56 109 TYR A CA 1
ATOM 841 C C . TYR A 1 109 ? -11.580 -1.731 3.766 1.00 92.56 109 TYR A C 1
ATOM 843 O O . TYR A 1 109 ? -12.743 -1.690 3.350 1.00 92.56 109 TYR A O 1
ATOM 851 N N . ARG A 1 110 ? -11.278 -2.248 4.961 1.00 92.75 110 ARG A N 1
ATOM 852 C CA . ARG A 1 110 ? -12.262 -2.751 5.925 1.00 92.75 110 ARG A CA 1
ATOM 853 C C . ARG A 1 110 ? -12.389 -1.826 7.122 1.00 92.75 110 ARG A C 1
ATOM 855 O O . ARG A 1 110 ? -11.421 -1.229 7.590 1.00 92.75 110 ARG A O 1
ATOM 862 N N . LYS A 1 111 ? -13.598 -1.785 7.676 1.00 89.81 111 LYS A N 1
ATOM 863 C CA . LYS A 1 111 ? -13.881 -1.028 8.890 1.00 89.81 111 LYS A CA 1
ATOM 864 C C . LYS A 1 111 ? -13.174 -1.658 10.089 1.00 89.81 111 LYS A C 1
ATOM 866 O O . LYS A 1 111 ? -13.376 -2.836 10.377 1.00 89.81 111 LYS A O 1
ATOM 871 N N . HIS A 1 112 ? -12.422 -0.852 10.829 1.00 86.12 112 HIS A N 1
ATOM 872 C CA . HIS A 1 112 ? -11.868 -1.244 12.121 1.00 86.12 112 HIS A CA 1
ATOM 873 C C . HIS A 1 112 ? -12.992 -1.425 13.149 1.00 86.12 112 HIS A C 1
ATOM 875 O O . HIS A 1 112 ? -13.808 -0.522 13.360 1.00 86.12 112 HIS A O 1
ATOM 881 N N . VAL A 1 113 ? -13.042 -2.589 13.788 1.00 86.12 113 VAL A N 1
ATOM 882 C CA . VAL A 1 113 ? -14.035 -2.941 14.801 1.00 86.12 113 VAL A CA 1
ATOM 883 C C . VAL A 1 113 ? -13.311 -3.227 16.108 1.00 86.12 113 VAL A C 1
ATOM 885 O O . VAL A 1 113 ? -12.393 -4.040 16.167 1.00 86.12 113 VAL A O 1
ATOM 888 N N . THR A 1 114 ? -13.738 -2.548 17.167 1.00 85.81 114 THR A N 1
ATOM 889 C CA . THR A 1 114 ? -13.256 -2.794 18.523 1.00 85.81 114 THR A CA 1
ATOM 890 C C . THR A 1 114 ? -14.413 -3.323 19.352 1.00 85.81 114 THR A C 1
ATOM 892 O O . THR A 1 114 ? -15.434 -2.652 19.498 1.00 85.81 114 THR A O 1
ATOM 895 N N . GLU A 1 115 ? -14.251 -4.523 19.894 1.00 84.44 115 GLU A N 1
ATOM 896 C CA . GLU A 1 115 ? -15.243 -5.193 20.729 1.00 84.44 115 GLU A CA 1
ATOM 897 C C . GLU A 1 115 ? -14.638 -5.533 22.084 1.00 84.44 115 GLU A C 1
ATOM 899 O O . GLU A 1 115 ? -13.530 -6.055 22.175 1.00 84.44 115 GLU A O 1
ATOM 904 N N . THR A 1 116 ? -15.389 -5.300 23.154 1.00 86.12 116 THR A N 1
ATOM 905 C CA . THR A 1 116 ? -15.018 -5.796 24.480 1.00 86.12 116 THR A CA 1
ATOM 906 C C . THR A 1 116 ? -15.546 -7.218 24.629 1.00 86.12 116 THR A C 1
ATOM 908 O O . THR A 1 116 ? -16.756 -7.423 24.715 1.00 86.12 116 THR A O 1
ATOM 911 N N . LYS A 1 117 ? -14.648 -8.204 24.667 1.00 84.75 117 LYS A N 1
ATOM 912 C CA . LYS A 1 117 ? -14.976 -9.616 24.917 1.00 84.75 117 LYS A CA 1
ATOM 913 C C . LYS A 1 117 ? -14.541 -9.994 26.327 1.00 84.75 117 LYS A C 1
ATOM 915 O O . LYS A 1 117 ? -13.590 -9.426 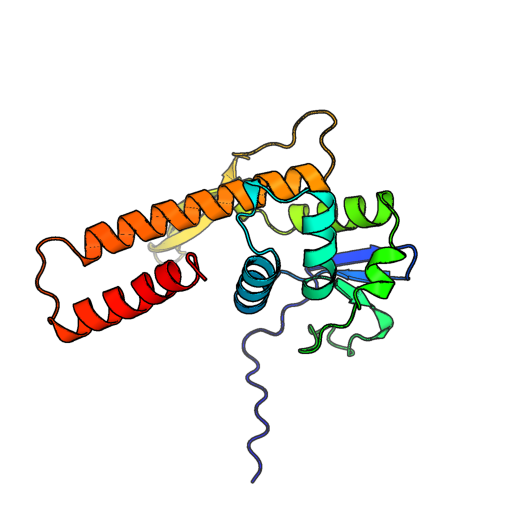26.848 1.00 84.75 117 LYS A O 1
ATOM 920 N N . LYS A 1 118 ? -15.234 -10.936 26.965 1.00 88.25 118 LYS A N 1
ATOM 921 C CA . LYS A 1 118 ? -14.738 -11.527 28.213 1.00 88.25 118 LYS A CA 1
ATOM 922 C C . LYS A 1 118 ? -13.794 -12.679 27.886 1.00 88.25 118 LYS A C 1
ATOM 924 O O . LYS A 1 118 ? -14.126 -13.492 27.025 1.00 88.25 118 LYS A O 1
ATOM 929 N N . ASP A 1 119 ? -12.637 -12.726 28.536 1.00 86.12 119 ASP A N 1
ATOM 930 C CA . ASP A 1 119 ? -11.749 -13.889 28.477 1.00 86.12 119 ASP A CA 1
ATOM 931 C C . ASP A 1 119 ? -12.305 -15.065 29.301 1.00 86.12 119 ASP A C 1
ATOM 933 O O . ASP A 1 119 ? -13.381 -14.979 29.904 1.00 86.12 119 ASP A O 1
ATOM 937 N N . ALA A 1 120 ? -11.577 -16.185 29.308 1.00 87.00 120 ALA A N 1
ATOM 938 C CA . ALA A 1 120 ? -11.958 -17.392 30.039 1.00 87.00 120 ALA A CA 1
ATOM 939 C C . ALA A 1 120 ? -12.079 -17.160 31.560 1.00 87.00 120 ALA A C 1
ATOM 941 O O . ALA A 1 120 ? -12.814 -17.880 32.233 1.00 87.00 120 ALA A O 1
ATOM 942 N N . GLU A 1 121 ? -11.415 -16.132 32.094 1.00 89.00 121 GLU A N 1
ATOM 943 C CA . GLU A 1 121 ? -11.455 -15.739 33.503 1.00 89.00 121 GLU A CA 1
ATOM 944 C C . GLU A 1 121 ? -12.513 -14.655 33.799 1.00 89.00 121 GLU A C 1
ATOM 946 O O . GLU A 1 121 ? -12.616 -14.166 34.926 1.00 89.00 121 GLU A O 1
ATOM 951 N N . GLY A 1 122 ? -13.321 -14.270 32.805 1.00 85.50 122 GLY A N 1
ATOM 952 C CA . GLY A 1 122 ? -14.398 -13.292 32.946 1.00 85.50 122 GLY A CA 1
ATOM 953 C C . GLY A 1 122 ? -13.944 -11.828 32.938 1.00 85.50 122 GLY A C 1
ATOM 954 O O . GLY A 1 122 ? -14.772 -10.943 33.195 1.00 85.50 122 GLY A O 1
ATOM 955 N N . ARG A 1 123 ? -12.671 -11.5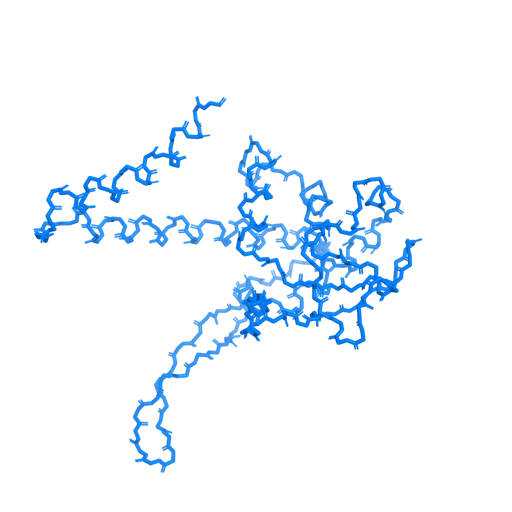49 32.629 1.00 86.56 123 ARG A N 1
ATOM 956 C CA . ARG A 1 123 ? -12.121 -10.191 32.510 1.00 86.56 123 ARG A CA 1
ATOM 957 C C . ARG A 1 123 ? -12.455 -9.609 31.145 1.00 86.56 123 ARG A C 1
ATOM 959 O O . ARG A 1 123 ? -12.398 -10.294 30.129 1.00 86.56 123 ARG A O 1
ATOM 966 N N . SER A 1 124 ? -12.779 -8.322 31.115 1.00 83.38 124 SER A N 1
ATOM 967 C CA . SER A 1 124 ? -13.001 -7.590 29.868 1.00 83.38 124 SER A CA 1
ATOM 968 C C . SER A 1 124 ? -11.676 -7.371 29.135 1.00 83.38 124 SER A C 1
ATOM 970 O O . SER A 1 124 ? -10.816 -6.635 29.615 1.00 83.38 124 SER A O 1
ATOM 972 N N . VAL A 1 125 ? -11.539 -7.973 27.960 1.00 83.69 125 VAL A N 1
ATOM 973 C CA . VAL A 1 125 ? -10.418 -7.810 27.035 1.00 83.69 125 VAL A CA 1
ATOM 974 C C . VAL A 1 125 ? -10.909 -7.078 25.792 1.00 83.69 125 VAL A C 1
ATOM 976 O O . VAL A 1 125 ? -11.941 -7.413 25.207 1.00 83.69 125 VAL A O 1
ATOM 979 N N . LEU A 1 126 ? -10.163 -6.053 25.388 1.00 82.50 126 LEU A N 1
ATOM 980 C CA . LEU A 1 126 ? -10.413 -5.337 24.147 1.00 82.50 126 LEU A CA 1
ATOM 981 C C . LEU A 1 126 ? -9.907 -6.188 22.976 1.00 82.50 126 LEU A C 1
ATOM 983 O O . LEU A 1 126 ? -8.713 -6.453 22.866 1.00 82.50 126 LEU A O 1
ATOM 987 N N . SER A 1 127 ? -10.820 -6.628 22.121 1.00 78.88 127 SER A N 1
ATOM 988 C CA . SER A 1 127 ? -10.526 -7.320 20.872 1.00 78.88 127 SER A CA 1
ATOM 989 C C . SER A 1 127 ? -10.625 -6.325 19.726 1.00 78.88 127 SER A C 1
ATOM 991 O O . SER A 1 127 ? -11.607 -5.589 19.618 1.00 78.88 127 SER A O 1
ATOM 993 N N . THR A 1 128 ? -9.635 -6.342 18.843 1.00 80.00 128 THR A N 1
ATOM 994 C CA . THR A 1 128 ? -9.607 -5.515 17.637 1.00 80.00 128 THR A CA 1
ATOM 995 C C . THR A 1 128 ? -9.622 -6.419 16.415 1.00 80.00 128 THR A C 1
ATOM 997 O O . THR A 1 128 ? -8.832 -7.358 16.355 1.00 80.00 128 THR A O 1
ATOM 1000 N N . ASP A 1 129 ? -10.515 -6.146 15.466 1.00 85.25 129 ASP A N 1
ATOM 1001 C CA . ASP A 1 129 ? -10.670 -6.920 14.231 1.00 85.25 129 ASP A CA 1
ATOM 1002 C C . ASP A 1 129 ? -11.117 -6.020 13.060 1.00 85.25 129 ASP A C 1
ATOM 1004 O O . ASP A 1 129 ? -11.428 -4.837 13.244 1.00 85.25 129 ASP A O 1
ATOM 1008 N N . TYR A 1 130 ? -11.170 -6.574 11.850 1.00 86.38 130 TYR A N 1
ATOM 1009 C CA . TYR A 1 130 ? -11.639 -5.902 10.642 1.00 86.38 130 TYR A CA 1
ATOM 1010 C C . TYR A 1 130 ? -12.991 -6.460 10.195 1.00 86.38 130 TYR A C 1
ATOM 1012 O O . TYR A 1 130 ? -13.136 -7.621 9.820 1.00 86.38 130 TYR A O 1
ATOM 1020 N N . GLY A 1 131 ? -14.005 -5.598 10.213 1.00 86.56 131 GLY A N 1
ATOM 1021 C CA . GLY A 1 131 ? -15.375 -5.951 9.865 1.00 86.56 131 GLY A CA 1
ATOM 1022 C C . GLY A 1 131 ? -15.643 -5.945 8.357 1.00 86.56 131 GLY A C 1
ATOM 1023 O O . GLY A 1 131 ? -14.888 -6.469 7.535 1.00 86.56 131 GLY A O 1
ATOM 1024 N N . LYS A 1 132 ? -16.781 -5.352 7.982 1.00 92.19 132 LYS A N 1
ATOM 1025 C CA . LYS A 1 132 ? -17.223 -5.261 6.585 1.00 92.19 132 LYS A CA 1
ATOM 1026 C C . LYS A 1 132 ? -16.279 -4.384 5.754 1.00 92.19 132 LYS A C 1
ATOM 1028 O O . LYS A 1 132 ? -15.664 -3.450 6.270 1.00 92.19 132 LYS A O 1
ATOM 1033 N N . VAL A 1 133 ? -16.229 -4.673 4.454 1.00 93.38 133 VAL A N 1
ATOM 1034 C CA . VAL A 1 133 ? -15.566 -3.826 3.455 1.00 93.38 133 VAL A CA 1
ATOM 1035 C C . VAL A 1 133 ? -16.268 -2.467 3.414 1.00 93.38 133 VAL A C 1
ATOM 1037 O O . VAL A 1 133 ? -17.471 -2.396 3.172 1.00 93.38 133 VAL A O 1
ATOM 1040 N N . GLU A 1 134 ? -15.514 -1.406 3.679 1.00 94.25 134 GLU A N 1
ATOM 1041 C CA . GLU A 1 134 ? -15.964 -0.010 3.664 1.00 94.25 134 GLU A CA 1
ATOM 1042 C C . GLU A 1 134 ? -15.692 0.643 2.304 1.00 94.25 134 GLU A C 1
ATOM 1044 O O . GLU A 1 134 ? -16.485 1.443 1.809 1.00 94.25 134 GLU A O 1
ATOM 1049 N N . HIS A 1 135 ? -14.589 0.256 1.664 1.00 94.88 135 HIS A N 1
ATOM 1050 C CA . HIS A 1 135 ? -14.148 0.819 0.394 1.00 94.88 135 HIS A CA 1
ATOM 1051 C C . HIS A 1 135 ? -13.959 -0.297 -0.635 1.00 94.88 135 HIS A C 1
ATOM 1053 O O . HIS A 1 135 ? -12.824 -0.704 -0.873 1.00 94.88 135 HIS A O 1
ATOM 1059 N N . PRO A 1 136 ? -15.037 -0.829 -1.242 1.00 95.62 136 PRO A N 1
ATOM 1060 C CA . PRO A 1 136 ? -14.916 -1.891 -2.237 1.00 95.62 136 PRO A CA 1
ATOM 1061 C C . PRO A 1 136 ? -14.172 -1.407 -3.489 1.00 95.62 136 PRO A C 1
ATOM 1063 O O . PRO A 1 136 ? -14.186 -0.212 -3.813 1.00 95.62 136 PRO A O 1
ATOM 1066 N N . ARG A 1 137 ? -13.525 -2.342 -4.192 1.00 96.38 137 ARG A N 1
ATOM 1067 C CA . ARG A 1 137 ? -12.955 -2.103 -5.524 1.00 96.38 137 ARG A CA 1
ATOM 1068 C C . ARG A 1 137 ? -14.086 -1.906 -6.536 1.00 96.38 137 ARG A C 1
ATOM 1070 O O . ARG A 1 137 ? -15.078 -2.633 -6.488 1.00 96.38 137 ARG A O 1
ATOM 1077 N N . GLN A 1 138 ? -13.946 -0.927 -7.423 1.00 96.62 138 GLN A N 1
ATOM 1078 C CA . GLN A 1 138 ? -14.925 -0.651 -8.474 1.00 96.62 138 GLN A CA 1
ATOM 1079 C C . GLN A 1 138 ? -14.790 -1.654 -9.630 1.00 96.62 138 GLN A C 1
ATOM 1081 O O . GLN A 1 138 ? -13.753 -2.298 -9.809 1.00 96.62 138 GLN A O 1
ATOM 1086 N N . GLU A 1 139 ? -15.850 -1.804 -10.421 1.00 95.50 139 GLU A N 1
ATOM 1087 C CA . GLU A 1 139 ? -15.817 -2.652 -11.611 1.00 95.50 139 GLU A CA 1
ATOM 1088 C C . GLU A 1 139 ? -14.809 -2.102 -12.632 1.00 95.50 139 GLU A C 1
ATOM 1090 O O . GLU A 1 139 ? -14.796 -0.908 -12.923 1.00 95.50 139 GLU A O 1
ATOM 1095 N N . GLY A 1 140 ? -13.923 -2.966 -13.136 1.00 94.62 140 GLY A N 1
ATOM 1096 C CA . GLY A 1 140 ? -12.852 -2.579 -14.062 1.00 94.62 140 GLY A CA 1
ATOM 1097 C C . GLY A 1 140 ? -11.691 -1.789 -13.439 1.00 94.62 140 GLY A C 1
ATOM 1098 O O . GLY A 1 140 ? -10.736 -1.471 -14.144 1.00 94.62 140 GLY A O 1
ATOM 1099 N N . GLU A 1 141 ? -11.727 -1.486 -12.137 1.00 96.81 141 GLU A N 1
ATOM 1100 C CA . GLU A 1 141 ? -10.638 -0.786 -11.446 1.00 96.81 141 GLU A CA 1
ATOM 1101 C C . GLU A 1 141 ? -9.419 -1.707 -11.302 1.00 96.81 141 GLU A C 1
ATOM 1103 O O . GLU A 1 141 ? -9.506 -2.810 -10.754 1.00 96.81 141 GLU A O 1
ATOM 1108 N N . SER A 1 142 ? -8.267 -1.237 -11.785 1.00 97.38 142 SER A N 1
ATOM 1109 C CA . SER A 1 142 ? -6.994 -1.939 -11.621 1.00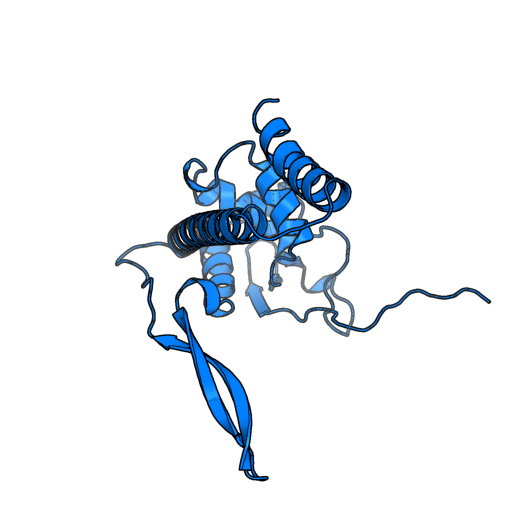 97.38 142 SER A CA 1
ATOM 1110 C C . SER A 1 142 ? -6.549 -1.911 -10.152 1.00 97.38 142 SER A C 1
ATOM 1112 O O . SER A 1 142 ? -6.914 -1.006 -9.395 1.00 97.38 142 SER A O 1
ATOM 1114 N N . ASN A 1 143 ? -5.729 -2.869 -9.722 1.00 97.31 143 ASN A N 1
ATOM 1115 C CA . ASN A 1 143 ? -5.232 -2.903 -8.345 1.00 97.31 143 ASN A CA 1
ATOM 1116 C C . ASN A 1 143 ? -4.381 -1.677 -7.992 1.00 97.31 143 ASN A C 1
ATOM 1118 O O . ASN A 1 143 ? -4.443 -1.200 -6.861 1.00 97.31 143 ASN A O 1
ATOM 1122 N N . ILE A 1 144 ? -3.626 -1.137 -8.954 1.00 96.69 144 ILE A N 1
ATOM 1123 C CA . ILE A 1 144 ? -2.862 0.109 -8.775 1.00 96.69 144 ILE A CA 1
ATOM 1124 C C . ILE A 1 144 ? -3.794 1.282 -8.454 1.00 96.69 144 ILE A C 1
ATOM 1126 O O . ILE A 1 144 ? -3.558 2.014 -7.492 1.00 96.69 144 ILE A O 1
ATOM 1130 N N . HIS A 1 145 ? -4.860 1.452 -9.243 1.00 96.81 145 HIS A N 1
ATOM 1131 C CA . HIS A 1 145 ? -5.837 2.525 -9.035 1.00 96.81 145 HIS A CA 1
ATOM 1132 C C . HIS A 1 145 ? -6.557 2.359 -7.700 1.00 96.81 145 HIS A C 1
ATOM 1134 O O . HIS A 1 145 ? -6.692 3.322 -6.944 1.00 96.81 145 HIS A O 1
ATOM 1140 N N . TYR A 1 146 ? -6.932 1.121 -7.377 1.00 97.31 146 TYR A N 1
ATOM 1141 C CA . TYR A 1 146 ? -7.580 0.812 -6.116 1.00 97.31 146 TYR A CA 1
ATOM 1142 C C . TYR A 1 146 ? -6.685 1.147 -4.919 1.00 97.31 146 TYR A C 1
ATOM 1144 O O . TYR A 1 146 ? -7.106 1.873 -4.021 1.00 97.31 146 TYR A O 1
ATOM 1152 N N . LEU A 1 147 ? -5.427 0.693 -4.926 1.00 95.38 147 LEU A N 1
ATOM 1153 C CA . LEU A 1 147 ? -4.470 0.989 -3.863 1.00 95.38 147 LEU A CA 1
ATOM 1154 C C . LEU A 1 147 ? -4.221 2.493 -3.722 1.00 95.38 147 LEU A C 1
ATOM 1156 O O . LEU A 1 147 ? -4.220 3.003 -2.605 1.00 95.38 147 LEU A O 1
ATOM 1160 N N . HIS A 1 148 ? -4.035 3.215 -4.831 1.00 94.62 148 HIS A N 1
ATOM 1161 C CA . HIS A 1 148 ? -3.861 4.669 -4.801 1.00 94.62 148 HIS A CA 1
ATOM 1162 C C . HIS A 1 148 ? -5.055 5.362 -4.137 1.00 94.62 148 HIS A C 1
ATOM 1164 O O . HIS A 1 148 ? -4.865 6.120 -3.185 1.00 94.62 148 HIS A O 1
ATOM 1170 N N . ARG A 1 149 ? -6.285 5.019 -4.539 1.00 95.44 149 ARG A N 1
ATOM 1171 C CA . ARG A 1 149 ? -7.512 5.552 -3.934 1.00 95.44 149 ARG A CA 1
ATOM 1172 C C . ARG A 1 149 ? -7.597 5.260 -2.435 1.00 95.44 149 ARG A C 1
ATOM 1174 O O . ARG A 1 149 ? -7.944 6.152 -1.664 1.00 95.44 149 ARG A O 1
ATOM 1181 N N . LEU A 1 150 ? -7.261 4.041 -2.007 1.00 94.62 150 LEU A N 1
ATOM 1182 C CA . LEU A 1 150 ? -7.230 3.676 -0.587 1.00 94.62 150 LEU A CA 1
ATOM 1183 C C . LEU A 1 150 ? -6.182 4.479 0.198 1.00 94.62 150 LEU A C 1
ATOM 1185 O O . LEU A 1 150 ? -6.455 4.919 1.312 1.00 94.62 150 LEU A O 1
ATOM 1189 N N . MET A 1 151 ? -5.002 4.707 -0.380 1.00 91.12 151 MET A N 1
ATOM 1190 C CA . MET A 1 151 ? -3.936 5.485 0.259 1.00 91.12 151 MET A CA 1
ATOM 1191 C C . MET A 1 151 ? -4.302 6.966 0.402 1.00 91.12 151 MET A C 1
ATOM 1193 O O . MET A 1 151 ? -3.981 7.565 1.426 1.00 91.12 151 MET A O 1
ATOM 1197 N N . VAL A 1 152 ? -5.017 7.539 -0.572 1.00 91.31 152 VAL A N 1
ATOM 1198 C CA . VAL A 1 152 ? -5.569 8.901 -0.470 1.00 91.31 152 VAL A CA 1
ATOM 1199 C C . VAL A 1 152 ? -6.575 8.992 0.682 1.00 91.31 152 VAL A C 1
ATOM 1201 O O . VAL A 1 152 ? -6.454 9.871 1.533 1.00 91.31 152 VAL A O 1
ATOM 1204 N N . LEU A 1 153 ? -7.518 8.046 0.766 1.00 91.94 153 LEU A N 1
ATOM 1205 C CA . LEU A 1 153 ? -8.503 8.000 1.856 1.00 91.94 153 LEU A CA 1
ATOM 1206 C C . LEU A 1 153 ? -7.842 7.856 3.234 1.00 91.94 153 LEU A C 1
ATOM 1208 O O . LEU A 1 153 ? -8.269 8.474 4.209 1.00 91.94 153 LEU A O 1
ATOM 1212 N N . GLU A 1 154 ? -6.790 7.048 3.319 1.00 88.56 154 GLU A N 1
ATOM 1213 C CA . GLU A 1 154 ? -6.023 6.858 4.545 1.00 88.56 154 GLU A CA 1
ATOM 1214 C C . GLU A 1 154 ? -5.240 8.125 4.940 1.00 88.56 154 GLU A C 1
ATOM 1216 O O . GLU A 1 154 ? -5.169 8.457 6.126 1.00 88.56 154 GLU A O 1
ATOM 1221 N N . GLU A 1 155 ? -4.694 8.877 3.979 1.00 85.25 155 GLU A N 1
ATOM 1222 C CA . GLU A 1 155 ? -4.066 10.178 4.244 1.00 85.25 155 GLU A CA 1
ATOM 1223 C C . GLU A 1 155 ? -5.078 11.181 4.815 1.00 85.25 155 GLU A C 1
ATOM 1225 O O . GLU A 1 155 ? -4.810 11.821 5.838 1.00 85.25 155 GLU A O 1
ATOM 1230 N N . ASP A 1 156 ? -6.264 11.268 4.207 1.00 87.38 156 ASP A N 1
ATOM 1231 C CA . ASP A 1 156 ? -7.346 12.141 4.666 1.00 87.38 156 ASP A CA 1
ATOM 1232 C C . ASP A 1 156 ? -7.814 11.761 6.077 1.00 87.38 156 ASP A C 1
ATOM 1234 O O . ASP A 1 156 ? -7.949 12.627 6.950 1.00 87.38 156 ASP A O 1
ATOM 1238 N N . ARG A 1 157 ? -7.978 10.458 6.345 1.00 86.38 157 ARG A N 1
ATOM 1239 C CA . ARG A 1 157 ? -8.330 9.932 7.671 1.00 86.38 157 ARG A CA 1
ATOM 1240 C C . ARG A 1 157 ? -7.291 10.326 8.720 1.00 86.38 157 ARG A C 1
ATOM 1242 O O . ARG A 1 157 ? -7.661 10.832 9.781 1.00 86.38 157 ARG A O 1
ATOM 1249 N N . ARG A 1 158 ? -5.996 10.144 8.435 1.00 82.31 158 ARG A N 1
ATOM 1250 C CA . ARG A 1 158 ? -4.908 10.537 9.352 1.00 82.31 158 ARG A CA 1
ATOM 1251 C C . ARG A 1 158 ? -4.884 12.040 9.589 1.00 82.31 158 ARG A C 1
ATOM 1253 O O . ARG A 1 158 ? -4.685 12.477 10.723 1.00 82.31 158 ARG A O 1
ATOM 1260 N N . ARG A 1 159 ? -5.108 12.840 8.544 1.00 82.62 159 ARG A N 1
ATOM 1261 C CA . ARG A 1 159 ? -5.158 14.302 8.643 1.00 82.62 159 ARG A CA 1
ATOM 1262 C C . ARG A 1 159 ? -6.299 14.757 9.553 1.00 82.62 159 ARG A C 1
ATOM 1264 O O . ARG A 1 159 ? -6.091 15.635 10.389 1.00 82.62 159 ARG A O 1
ATOM 1271 N N . GLU A 1 160 ? -7.476 14.147 9.444 1.00 85.62 160 GLU A N 1
ATOM 1272 C CA . GLU A 1 160 ? -8.622 14.484 10.296 1.00 85.62 160 GLU A CA 1
ATOM 1273 C C . GLU A 1 160 ? -8.444 14.008 11.746 1.00 85.62 160 GLU A C 1
ATOM 1275 O O . GLU A 1 160 ? -8.738 14.747 12.691 1.00 85.62 160 GLU A O 1
ATOM 1280 N N . GLN A 1 161 ? -7.875 12.816 11.945 1.00 80.81 161 GLN A N 1
ATOM 1281 C CA . GLN A 1 161 ? -7.493 12.335 13.276 1.00 80.81 161 GLN A CA 1
ATOM 1282 C C . GLN A 1 161 ? -6.486 13.279 13.938 1.00 80.81 161 GLN A C 1
ATOM 1284 O O . GLN A 1 161 ? -6.666 13.655 15.096 1.00 80.81 161 GLN A O 1
ATOM 1289 N N . MET A 1 162 ? -5.472 13.733 13.195 1.00 77.50 162 MET A N 1
ATOM 1290 C CA . MET A 1 162 ? -4.490 14.692 13.697 1.00 77.50 162 MET A CA 1
ATOM 1291 C C . MET A 1 162 ? -5.141 16.032 14.057 1.00 77.50 162 MET A C 1
ATOM 1293 O O . MET A 1 162 ? -4.868 16.567 15.126 1.00 77.50 162 MET A O 1
ATOM 1297 N N . LYS A 1 163 ? -6.048 16.563 13.225 1.00 79.25 163 LYS A N 1
ATOM 1298 C CA . LYS A 1 163 ? -6.818 17.781 13.548 1.00 79.25 163 LYS A CA 1
ATOM 1299 C C . LYS A 1 163 ? -7.666 17.624 14.808 1.00 79.25 163 LYS A C 1
ATOM 1301 O O . LYS A 1 163 ? -7.807 18.569 15.578 1.00 79.25 163 LYS A O 1
ATOM 1306 N N . THR A 1 164 ? -8.256 16.452 15.008 1.00 78.56 164 THR A N 1
ATOM 1307 C CA . THR A 1 164 ? -9.057 16.170 16.203 1.00 78.56 164 THR A CA 1
ATOM 1308 C C . THR A 1 164 ? -8.161 16.137 17.435 1.00 78.56 164 THR A C 1
ATOM 1310 O O . THR A 1 164 ? -8.435 16.846 18.397 1.00 78.56 164 THR A O 1
ATOM 1313 N N . LEU A 1 165 ? -7.039 15.412 17.374 1.00 73.56 165 LEU A N 1
ATOM 1314 C CA . LEU A 1 165 ? -6.054 15.361 18.454 1.00 73.56 165 LEU A CA 1
ATOM 1315 C C . LEU A 1 165 ? -5.501 16.747 18.790 1.00 73.56 165 LEU A C 1
ATOM 1317 O O . LEU A 1 165 ? -5.439 17.099 19.963 1.00 73.56 165 LEU A O 1
ATOM 1321 N N . THR A 1 166 ? -5.148 17.563 17.795 1.00 70.25 166 THR A N 1
ATOM 1322 C CA . THR A 1 166 ? -4.655 18.924 18.045 1.00 70.25 166 THR A CA 1
ATOM 1323 C C . THR A 1 166 ? -5.729 19.814 18.652 1.00 70.25 166 THR A C 1
ATOM 1325 O O . THR A 1 166 ? -5.427 20.527 19.599 1.00 70.25 166 THR A O 1
ATOM 1328 N N . LYS A 1 167 ? -6.990 19.736 18.209 1.00 70.31 167 LYS A N 1
ATOM 1329 C CA . LYS A 1 167 ? -8.105 20.455 18.853 1.00 70.31 167 LYS A CA 1
ATOM 1330 C C . LYS A 1 167 ? -8.338 20.005 20.296 1.00 70.31 167 LYS A C 1
ATOM 1332 O O . LYS A 1 167 ? -8.601 20.843 21.150 1.00 70.31 167 LYS A O 1
ATOM 1337 N N . THR A 1 168 ? -8.237 18.708 20.579 1.00 62.56 168 THR A N 1
ATOM 1338 C CA . THR A 1 168 ? -8.393 18.166 21.937 1.00 62.56 168 THR A CA 1
ATOM 1339 C C . THR A 1 168 ? -7.213 18.542 22.838 1.00 62.56 168 THR A C 1
ATOM 1341 O O . THR A 1 168 ? -7.422 18.852 24.005 1.00 62.56 168 THR A O 1
ATOM 1344 N N . LEU A 1 169 ? -5.988 18.571 22.306 1.00 57.47 169 LEU A N 1
ATOM 1345 C CA . LEU A 1 169 ? -4.768 18.930 23.043 1.00 57.47 169 LEU A CA 1
ATOM 1346 C C . LEU A 1 169 ? -4.580 20.448 23.216 1.00 57.47 169 LEU A C 1
ATOM 1348 O O . LEU A 1 169 ? -4.012 20.873 24.217 1.00 57.47 169 LEU A O 1
ATOM 1352 N N . LEU A 1 170 ? -5.051 21.260 22.266 1.00 54.50 170 LEU A N 1
ATOM 1353 C CA . LEU A 1 170 ? -5.022 22.732 22.302 1.00 54.50 170 LEU A CA 1
ATOM 1354 C C . LEU A 1 170 ? -6.319 23.338 22.868 1.00 54.50 170 LEU A C 1
ATOM 1356 O O . LEU A 1 170 ? -6.470 24.560 22.892 1.00 54.50 170 LEU A O 1
ATOM 1360 N N . GLY A 1 171 ? -7.261 22.499 23.307 1.00 51.94 171 GLY A N 1
ATOM 1361 C CA . GLY A 1 171 ? -8.437 22.921 24.062 1.00 51.94 171 GLY A CA 1
ATOM 1362 C C . GLY A 1 171 ? -8.059 23.533 25.422 1.00 51.94 171 GLY A C 1
ATOM 1363 O O . GLY A 1 171 ? -6.902 23.469 25.832 1.00 51.94 171 GLY A O 1
ATOM 1364 N N . PRO A 1 172 ? -9.019 24.116 26.164 1.00 47.91 172 PRO A N 1
ATOM 1365 C CA . PRO A 1 172 ? -8.766 24.937 27.359 1.00 47.91 172 PRO A CA 1
ATOM 1366 C C . PRO A 1 172 ? -8.213 24.176 28.585 1.00 47.91 172 PRO A C 1
ATOM 1368 O O . PRO A 1 172 ? -8.206 24.703 29.694 1.00 47.91 172 PRO A O 1
ATOM 1371 N N . THR A 1 173 ? -7.741 22.942 28.424 1.00 51.44 173 THR A N 1
ATOM 1372 C CA . THR A 1 173 ? -7.131 22.143 29.488 1.00 51.44 173 THR A CA 1
ATOM 1373 C C . THR A 1 173 ? -5.628 22.406 29.594 1.00 51.44 173 THR A C 1
ATOM 1375 O O . THR A 1 173 ? -4.867 22.199 28.655 1.00 51.44 173 THR A O 1
ATOM 1378 N N . HIS A 1 174 ? -5.226 22.865 30.779 1.00 48.72 174 HIS A N 1
ATOM 1379 C CA . HIS A 1 174 ? -3.892 23.283 31.210 1.00 48.72 174 HIS A CA 1
ATOM 1380 C C . HIS A 1 174 ? -2.740 22.315 30.855 1.00 48.72 174 HIS A C 1
ATOM 1382 O O . HIS A 1 174 ? -2.356 21.476 31.667 1.00 48.72 174 HIS A O 1
ATOM 1388 N N . PHE A 1 175 ? -2.106 22.482 29.693 1.00 55.25 175 PHE A N 1
ATOM 1389 C CA . PHE A 1 175 ? -0.743 21.988 29.461 1.00 55.25 175 PHE A CA 1
ATOM 1390 C C . PHE A 1 175 ? 0.284 23.083 29.766 1.00 55.25 175 PHE A C 1
ATOM 1392 O O . PHE A 1 175 ? 0.007 24.274 29.604 1.00 55.25 175 PHE A O 1
ATOM 1399 N N . SER A 1 176 ? 1.481 22.697 30.227 1.00 57.00 176 SER A N 1
ATOM 1400 C CA . SER A 1 176 ? 2.563 23.664 30.426 1.00 57.00 176 SER A CA 1
ATOM 1401 C C . SER A 1 176 ? 2.900 24.329 29.089 1.00 57.00 176 SER A C 1
ATOM 1403 O O . SER A 1 176 ? 2.965 23.672 28.048 1.00 57.00 176 SER A O 1
ATOM 1405 N N . GLN A 1 177 ? 3.130 25.641 29.115 1.00 57.50 177 GLN A N 1
ATOM 1406 C CA . GLN A 1 177 ? 3.447 26.438 27.925 1.00 57.50 177 GLN A CA 1
ATOM 1407 C C . GLN A 1 177 ? 4.593 25.830 27.099 1.00 57.50 177 GLN A C 1
ATOM 1409 O O . GLN A 1 177 ? 4.562 25.901 25.875 1.00 57.50 177 GLN A O 1
ATOM 1414 N N . ALA A 1 178 ? 5.556 25.171 27.753 1.00 56.00 178 ALA A N 1
ATOM 1415 C CA . ALA A 1 178 ? 6.675 24.487 27.110 1.00 56.00 178 ALA A CA 1
ATOM 1416 C C . ALA A 1 178 ? 6.252 23.239 26.311 1.00 56.00 178 ALA A C 1
ATOM 1418 O O . ALA A 1 178 ? 6.754 23.027 25.208 1.00 56.00 178 ALA A O 1
ATOM 1419 N N . LEU A 1 179 ? 5.312 22.432 26.819 1.00 55.00 179 LEU A N 1
ATOM 1420 C CA . LEU A 1 179 ? 4.810 21.261 26.094 1.00 55.00 179 LEU A CA 1
ATOM 1421 C C . LEU A 1 179 ? 3.899 21.685 24.938 1.00 55.00 179 LEU A C 1
ATOM 1423 O O . LEU A 1 179 ? 4.040 21.170 23.831 1.00 55.00 179 LEU A O 1
ATOM 1427 N N . SER A 1 180 ? 3.047 22.691 25.159 1.00 57.69 180 SER A N 1
ATOM 1428 C CA . SER A 1 180 ? 2.231 23.282 24.094 1.00 57.69 180 SER A CA 1
ATOM 1429 C C . SER A 1 180 ? 3.105 23.895 22.998 1.00 57.69 180 SER A C 1
ATOM 1431 O O . SER A 1 180 ? 2.852 23.662 21.820 1.00 57.69 180 SER A O 1
ATOM 1433 N N . GLN A 1 181 ? 4.180 24.608 23.352 1.00 58.25 181 GLN A N 1
ATOM 1434 C CA . GLN A 1 181 ? 5.153 25.133 22.388 1.00 58.25 181 GLN A CA 1
ATOM 1435 C C . GLN A 1 181 ? 5.912 24.021 21.667 1.00 58.25 181 GLN A C 1
ATOM 1437 O O . GLN A 1 181 ? 6.107 24.133 20.463 1.00 58.25 181 GLN A O 1
ATOM 1442 N N . SER A 1 182 ? 6.304 22.940 22.349 1.00 56.19 182 SER A N 1
ATOM 1443 C CA . SER A 1 182 ? 6.981 21.812 21.701 1.00 56.19 182 SER A CA 1
ATOM 1444 C C . SER A 1 182 ? 6.071 21.106 20.696 1.00 56.19 182 SER A C 1
ATOM 1446 O O . SER A 1 182 ? 6.493 20.863 19.572 1.00 56.19 182 SER A O 1
ATOM 1448 N N . ILE A 1 183 ? 4.815 20.837 21.064 1.00 60.47 183 ILE A N 1
ATOM 1449 C CA . ILE A 1 183 ? 3.811 20.241 20.171 1.00 60.47 183 ILE A CA 1
ATOM 1450 C C . ILE A 1 183 ? 3.535 21.179 18.993 1.00 60.47 183 ILE A C 1
ATOM 1452 O O . ILE A 1 183 ? 3.591 20.756 17.842 1.00 60.47 183 ILE A O 1
ATOM 1456 N N . THR A 1 184 ? 3.329 22.473 19.255 1.00 57.66 184 THR A N 1
ATOM 1457 C CA . THR A 1 184 ? 3.096 23.470 18.200 1.00 57.66 184 THR A CA 1
ATOM 1458 C C . THR A 1 184 ? 4.299 23.583 17.268 1.00 57.66 184 THR A C 1
ATOM 1460 O O . THR A 1 184 ? 4.114 23.681 16.063 1.00 57.66 184 THR A O 1
ATOM 1463 N N . LYS A 1 185 ? 5.534 23.520 17.779 1.00 56.62 185 LYS A N 1
ATOM 1464 C CA . LYS A 1 185 ? 6.765 23.597 16.977 1.00 56.62 185 LYS A CA 1
ATOM 1465 C C . LYS A 1 185 ? 6.980 22.343 16.127 1.00 56.62 185 LYS A C 1
ATOM 1467 O O . LYS A 1 185 ? 7.357 22.466 14.968 1.00 56.62 185 LYS A O 1
ATOM 1472 N N . THR A 1 186 ? 6.679 21.155 16.653 1.00 58.88 186 THR A N 1
ATOM 1473 C CA . THR A 1 186 ? 6.706 19.904 15.876 1.00 58.88 186 THR A CA 1
ATOM 1474 C C . THR A 1 186 ? 5.629 19.890 14.787 1.00 58.88 186 THR A C 1
ATOM 1476 O O . THR A 1 186 ? 5.890 19.429 13.681 1.00 58.88 186 THR A O 1
ATOM 1479 N N . LEU A 1 187 ? 4.444 20.444 15.061 1.00 55.97 187 LEU A N 1
ATOM 1480 C CA . LEU A 1 187 ? 3.348 20.535 14.091 1.00 55.97 187 LEU A CA 1
ATOM 1481 C C . LEU A 1 187 ? 3.594 21.611 13.021 1.00 55.97 187 LEU A C 1
ATOM 1483 O O . LEU A 1 187 ? 3.423 21.350 11.836 1.00 55.97 187 LEU A O 1
ATOM 1487 N N . THR A 1 188 ? 4.058 22.799 13.415 1.00 55.25 188 THR A N 1
ATOM 1488 C CA . THR A 1 188 ? 4.354 23.906 12.485 1.00 55.25 188 THR A CA 1
ATOM 1489 C C . THR A 1 188 ? 5.599 23.666 11.640 1.00 55.25 188 THR A C 1
ATOM 1491 O O . THR A 1 188 ? 5.669 24.199 10.537 1.00 55.25 188 THR A O 1
ATOM 1494 N N . MET A 1 189 ? 6.549 22.830 12.081 1.00 51.38 189 MET A N 1
ATOM 1495 C CA . MET A 1 189 ? 7.620 22.329 11.206 1.00 51.38 189 MET A CA 1
ATOM 1496 C C . MET A 1 189 ? 7.077 21.480 10.044 1.00 51.38 189 MET A C 1
ATOM 1498 O O . MET A 1 189 ? 7.636 21.539 8.953 1.00 51.38 189 MET A O 1
ATOM 1502 N N . GLY A 1 190 ? 5.956 20.772 10.226 1.00 49.53 190 GLY A N 1
ATOM 1503 C CA . GLY A 1 190 ? 5.240 20.109 9.127 1.00 49.53 190 GLY A CA 1
ATOM 1504 C C . GLY A 1 190 ? 4.597 21.094 8.138 1.00 49.53 190 GLY A C 1
ATOM 1505 O O . GLY A 1 190 ? 4.609 20.858 6.932 1.00 49.53 190 GLY A O 1
ATOM 1506 N N . ASP A 1 191 ? 4.115 22.241 8.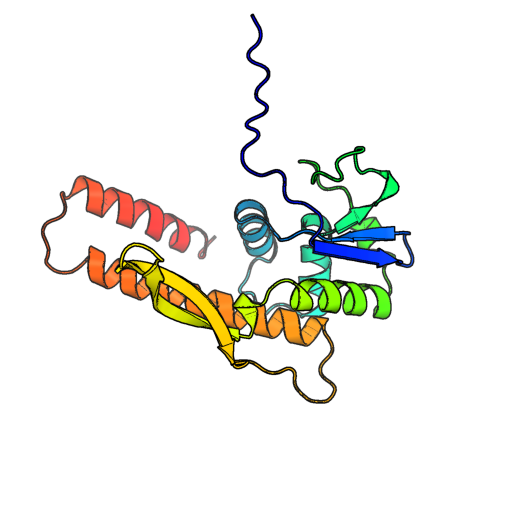627 1.00 44.53 191 ASP A N 1
ATOM 1507 C CA . ASP A 1 191 ? 3.525 23.303 7.794 1.00 44.53 191 ASP A CA 1
ATOM 1508 C C . ASP A 1 191 ? 4.571 24.222 7.125 1.00 44.53 191 ASP A C 1
ATOM 1510 O O . ASP A 1 191 ? 4.307 24.827 6.089 1.00 44.53 191 ASP A O 1
ATOM 1514 N N . THR A 1 192 ? 5.782 24.343 7.681 1.00 37.12 192 THR A N 1
ATOM 1515 C CA . THR A 1 192 ? 6.872 25.105 7.032 1.00 37.12 192 THR A CA 1
ATOM 1516 C C . THR A 1 192 ? 7.581 24.299 5.946 1.00 37.12 192 THR A C 1
ATOM 1518 O O . THR A 1 192 ? 8.099 24.892 5.005 1.00 37.12 192 THR A O 1
ATOM 1521 N N . LEU A 1 193 ? 7.519 22.966 6.006 1.00 35.66 193 LEU A N 1
ATOM 1522 C CA . LEU A 1 193 ? 7.954 22.075 4.924 1.00 35.66 193 LEU A CA 1
ATOM 1523 C C . LEU A 1 193 ? 6.972 22.012 3.742 1.00 35.66 193 LEU A C 1
ATOM 1525 O O . LEU A 1 193 ? 7.336 21.508 2.690 1.00 35.66 193 LEU A O 1
ATOM 1529 N N . SER A 1 194 ? 5.751 22.538 3.880 1.00 35.75 194 SER A N 1
ATOM 1530 C CA . SER A 1 194 ? 4.768 22.652 2.786 1.00 35.75 194 SER A CA 1
ATOM 1531 C C . SER A 1 194 ? 4.773 24.026 2.095 1.00 35.75 194 SER A C 1
ATOM 1533 O O . SER A 1 194 ? 3.918 24.299 1.252 1.00 35.75 194 SER A O 1
ATOM 1535 N N . ARG A 1 195 ? 5.733 24.902 2.437 1.00 34.25 195 ARG A N 1
ATOM 1536 C CA . ARG A 1 195 ? 5.943 26.222 1.805 1.00 34.25 195 ARG A CA 1
ATOM 1537 C C . ARG A 1 195 ? 7.386 26.484 1.341 1.00 34.25 195 ARG A C 1
ATOM 1539 O O . ARG A 1 195 ? 7.710 27.630 1.032 1.00 34.25 195 ARG A O 1
ATOM 1546 N N . LEU A 1 196 ? 8.223 25.451 1.289 1.00 35.81 196 LEU A N 1
ATOM 1547 C CA . LEU A 1 196 ? 9.517 25.441 0.594 1.00 35.81 196 LEU A CA 1
ATOM 1548 C C . LEU A 1 196 ? 9.406 24.526 -0.624 1.00 35.81 196 LEU A C 1
ATOM 1550 O O . LEU A 1 196 ? 10.015 24.878 -1.655 1.00 35.81 196 LEU A O 1
#

Radius of gyration: 20.27 Å; chains: 1; bounding box: 50×44×50 Å

Secondary structure (DSSP, 8-state):
--------S--PPPSEEEEETTEEEEE-PPPHHHHHHHHHHHTS-GGGS-HHHHHHHHHHHHEEEGGGS-TT-PPPSS--S-HHHHTT--HHHHHHHHHHHHHT-GGGTEEEEEEEEE-TTS-EEEEEEEEEESSPPPTT--HHHHHHHHHHHHHHHHHHHHHHHHHHHSSSS---HHHHHHHHHHHHHHHHTT--

Organism: NCBI:txid3044600

pLDDT: mean 78.48, std 17.82, range [27.06, 97.38]

Sequence (196 aa):
MKINGKNPLFSPKPIGFYDSSIGRLAIYAISHGHHTKLVESLGGTLSTCNPRDFFKRIVPYVCWPAEKLDGDQTKPNAVAVMPDDVDKLTDADLDGIAGRYVESQDYLYRKHVTETKKDAEGRSVLSTDYGKVEHPRQEGESNIHYLHRLMVLEEDRRREQMKTLTKTLLGPTHFSQALSQSITKTLTMGDTLSRL

Foldseek 3Di:
DDPPDPPPPDQDAFLDWDQFLLGIKGFTDADPVNVVVLCLVVLDALVVDDLLVSLLSCCQRTIAHQVPADPRRGDDPDRHQDSVNSVSTDPVRSLVSLVSNVVSCLVLFFDKDWDFDQDPVRDTDIDIDTDDGPHDADVPHGSSNSSSVSVNVVVVVVVVVVVVVLCVVVPPDDDDPVVNVVVVVVVVVVVVSNVD